Protein AF-A0A0R2H6Y2-F1 (afdb_monomer)

pLDDT: mean 81.57, std 22.78, range [26.12, 98.69]

Organism: NCBI:txid1410657

Nearest PDB structures (foldseek):
  4qsg-assembly1_A  TM=1.973E-01  e=4.176E+00  Microcystis aeruginosa PCC 7806

Mean predicted aligned error: 11.6 Å

Radius of gyration: 29.26 Å; Cα contacts (8 Å, |Δi|>4): 353; chains: 1; bounding box: 73×47×92 Å

Foldseek 3Di:
DDDDDDDDDPVPDDPPPPPPPPPDPPDQDPVNVVVVLVVVCVLDDDDPFDDDDDDDLAWRGDDPPWDWPDDDPDTDIPRNVVSVVCVVCVLVVLLLVVVLVLLCVVQPCVVCVVQLVVQLVVVQVVQCVVQVGLQRSCVVVVHPGSVSCCVRPSSSVSSLLVLLLVCCVVCVVVCCVVWLKFWKKKWKFQDPVVLQVLQVQFADPVSNVVVCVPPVTVVRIDGLGIHTLLDDCVSPPPQRSVCSNVLLPDQAWTKDNDWGCSDNRIIMIMTIPPSVCVVCVVVCSVVSSPRPCSSVVSSLVSLVVVQPADPTPNSLVVNVVVPVSSHDD

Solvent-accessible surface area (backbone atoms only — not comparable to full-atom values): 19204 Å² total; per-residue (Å²): 141,76,88,82,80,85,77,84,86,60,91,86,70,76,87,76,78,83,76,80,76,77,79,71,78,84,76,75,49,78,69,54,52,52,58,55,57,54,64,51,56,74,58,66,79,83,87,85,76,79,90,57,87,67,91,61,101,54,74,43,75,77,60,83,86,62,44,77,77,41,82,68,102,57,76,38,34,49,44,58,52,50,52,50,50,38,76,75,44,35,34,62,50,53,52,50,52,53,51,50,55,49,40,54,67,78,46,46,58,95,82,37,42,72,60,32,53,50,39,34,50,53,52,44,53,51,36,21,74,75,50,76,29,51,55,54,43,27,46,76,70,62,39,92,44,54,65,59,37,36,67,57,45,43,48,54,50,18,42,53,53,50,51,41,51,51,43,46,66,75,41,36,71,61,47,46,67,74,32,34,49,34,33,37,34,38,41,50,36,58,42,64,71,56,34,56,50,48,54,72,58,26,79,39,69,70,44,40,54,49,50,40,65,33,86,91,32,34,93,43,33,47,76,63,46,77,43,38,75,78,56,52,58,90,79,44,49,62,67,60,55,72,43,31,64,59,58,40,65,36,75,61,63,38,47,51,94,62,74,41,73,71,52,90,63,30,20,33,35,42,37,35,40,79,39,49,53,76,86,40,38,68,62,51,44,59,59,50,69,69,40,90,60,47,65,61,50,42,51,34,52,50,36,57,76,69,63,49,78,68,85,43,66,49,50,42,53,50,36,38,71,77,39,59,72,57,51,78,132

Structure (mmCIF, N/CA/C/O backbone):
data_AF-A0A0R2H6Y2-F1
#
_entry.id   AF-A0A0R2H6Y2-F1
#
loop_
_atom_site.group_PDB
_atom_site.id
_atom_site.type_symbol
_atom_site.label_atom_id
_atom_site.label_alt_id
_atom_site.label_comp_id
_atom_site.label_asym_id
_atom_site.label_entity_id
_atom_site.label_seq_id
_atom_site.pdbx_PDB_ins_code
_atom_site.Cartn_x
_atom_site.Cartn_y
_atom_site.Cartn_z
_atom_site.occupancy
_atom_site.B_iso_or_equiv
_atom_site.auth_seq_id
_atom_site.auth_comp_id
_atom_site.auth_asym_id
_atom_site.auth_atom_id
_atom_site.pdbx_PDB_model_num
ATOM 1 N N . MET A 1 1 ? 51.822 -23.067 53.768 1.00 39.53 1 MET A N 1
ATOM 2 C CA . MET A 1 1 ? 50.882 -24.119 53.325 1.00 39.53 1 MET A CA 1
ATOM 3 C C . MET A 1 1 ? 49.645 -23.424 52.796 1.00 39.53 1 MET A C 1
ATOM 5 O O . MET A 1 1 ? 48.915 -22.853 53.589 1.00 39.53 1 MET A O 1
ATOM 9 N N . ALA A 1 2 ? 49.491 -23.360 51.476 1.00 34.16 2 ALA A N 1
ATOM 10 C CA . ALA A 1 2 ? 48.363 -22.708 50.817 1.00 34.16 2 ALA A CA 1
ATOM 11 C C . ALA A 1 2 ? 47.617 -23.751 49.975 1.00 34.16 2 ALA A C 1
ATOM 13 O O . ALA A 1 2 ? 48.250 -24.517 49.246 1.00 34.16 2 ALA A O 1
ATOM 14 N N . GLU A 1 3 ? 46.295 -23.796 50.139 1.00 34.62 3 GLU A N 1
ATOM 15 C CA . GLU A 1 3 ? 45.368 -24.684 49.438 1.00 34.62 3 GLU A CA 1
ATOM 16 C C . GLU A 1 3 ? 45.467 -24.538 47.917 1.00 34.62 3 GLU A C 1
ATOM 18 O O . GLU A 1 3 ? 45.430 -23.442 47.352 1.00 34.62 3 GLU A O 1
ATOM 23 N N . LYS A 1 4 ? 45.570 -25.685 47.248 1.00 33.50 4 LYS A N 1
ATOM 24 C CA . LYS A 1 4 ? 45.627 -25.819 45.797 1.00 33.50 4 LYS A CA 1
ATOM 25 C C . LYS A 1 4 ? 44.191 -25.820 45.257 1.00 33.50 4 LYS A C 1
ATOM 27 O O . LYS A 1 4 ? 43.475 -26.799 45.426 1.00 33.50 4 LYS A O 1
ATOM 32 N N . LYS A 1 5 ? 43.767 -24.728 44.612 1.00 34.94 5 LYS A N 1
ATOM 33 C CA . LYS A 1 5 ? 42.539 -24.699 43.797 1.00 34.94 5 LYS A CA 1
ATOM 34 C C . LYS A 1 5 ? 42.737 -25.554 42.543 1.00 34.94 5 LYS A C 1
ATOM 36 O O . LYS A 1 5 ? 43.645 -25.289 41.758 1.00 34.94 5 LYS A O 1
ATOM 41 N N . GLU A 1 6 ? 41.876 -26.546 42.352 1.00 39.09 6 GLU A N 1
ATOM 42 C CA . GLU A 1 6 ? 41.705 -27.257 41.083 1.00 39.09 6 GLU A CA 1
ATOM 43 C C . GLU A 1 6 ? 41.223 -26.287 39.993 1.00 39.09 6 GLU A C 1
ATOM 45 O O . GLU A 1 6 ? 40.192 -25.627 40.134 1.00 39.09 6 GLU A O 1
ATOM 50 N N . SER A 1 7 ? 41.987 -26.179 38.904 1.00 37.75 7 SER A N 1
ATOM 51 C CA . SER A 1 7 ? 41.606 -25.432 37.705 1.00 37.75 7 SER A CA 1
ATOM 52 C C . SER A 1 7 ? 41.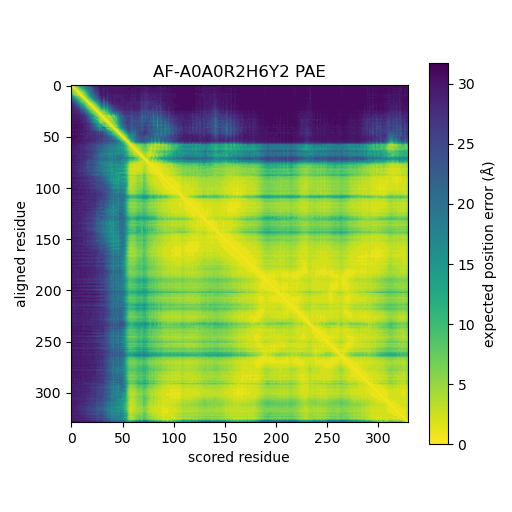038 -26.393 36.663 1.00 37.75 7 SER A C 1
ATOM 54 O O . SER A 1 7 ? 41.719 -27.332 36.255 1.00 37.75 7 SER A O 1
ATOM 56 N N . VAL A 1 8 ? 39.810 -26.129 36.221 1.00 44.28 8 VAL A N 1
ATOM 57 C CA . VAL A 1 8 ? 39.117 -26.850 35.144 1.00 44.28 8 VAL A CA 1
ATOM 58 C C . VAL A 1 8 ? 39.919 -26.766 33.840 1.00 44.28 8 VAL A C 1
ATOM 60 O O . VAL A 1 8 ? 40.280 -25.674 33.395 1.00 44.28 8 VAL A O 1
ATOM 63 N N . ASP A 1 9 ? 40.171 -27.918 33.218 1.00 44.41 9 ASP A N 1
ATOM 64 C CA . ASP A 1 9 ? 40.788 -28.022 31.895 1.00 44.41 9 ASP A CA 1
ATOM 65 C C . ASP A 1 9 ? 39.832 -27.475 30.821 1.00 44.41 9 ASP A C 1
ATOM 67 O O . ASP A 1 9 ? 38.742 -27.996 30.585 1.00 44.41 9 ASP A O 1
ATOM 71 N N . THR A 1 10 ? 40.240 -26.380 30.182 1.00 44.75 10 THR A N 1
ATOM 72 C CA . THR A 1 10 ? 39.474 -25.666 29.149 1.00 44.75 10 THR A CA 1
ATOM 73 C C . THR A 1 10 ? 39.982 -25.950 27.734 1.00 44.75 10 THR A C 1
ATOM 75 O O . THR A 1 10 ? 39.615 -25.241 26.793 1.00 44.75 10 THR A O 1
ATOM 78 N N . THR A 1 11 ? 40.777 -27.006 27.532 1.00 40.94 11 THR A N 1
ATOM 79 C CA . THR A 1 11 ? 41.413 -27.323 26.238 1.00 40.94 11 THR A CA 1
ATOM 80 C C . THR A 1 11 ? 40.456 -27.618 25.075 1.00 40.94 11 THR A C 1
ATOM 82 O O . THR A 1 11 ? 40.918 -27.737 23.940 1.00 40.94 11 THR A O 1
ATOM 85 N N . GLN A 1 12 ? 39.133 -27.633 25.281 1.00 41.75 12 GLN A N 1
ATOM 86 C CA . GLN A 1 12 ? 38.151 -27.760 24.194 1.00 41.75 12 GLN A CA 1
ATOM 87 C C . GLN A 1 12 ? 37.410 -26.474 23.789 1.00 41.75 12 GLN A C 1
ATOM 89 O O . GLN A 1 12 ? 36.622 -26.514 22.844 1.00 41.75 12 GLN A O 1
ATOM 94 N N . PHE A 1 13 ? 37.685 -25.305 24.382 1.00 33.97 13 PHE A N 1
ATOM 95 C CA . PHE A 1 13 ? 36.999 -24.067 23.980 1.00 33.97 13 PHE A CA 1
ATOM 96 C C . PHE A 1 13 ? 37.923 -23.035 23.313 1.00 33.97 13 PHE A C 1
ATOM 98 O O . PHE A 1 13 ? 38.638 -22.275 23.952 1.00 33.97 13 PHE A O 1
ATOM 105 N N . ARG A 1 14 ? 37.779 -22.968 21.978 1.00 37.22 14 ARG A N 1
ATOM 106 C CA . ARG A 1 14 ? 38.123 -21.866 21.054 1.00 37.22 14 ARG A CA 1
ATOM 107 C C . ARG A 1 14 ? 39.613 -21.559 20.842 1.00 37.22 14 ARG A C 1
ATOM 109 O O . ARG A 1 14 ? 40.135 -20.545 21.297 1.00 37.22 14 ARG A O 1
ATOM 116 N N . ARG A 1 15 ? 40.233 -22.290 19.909 1.00 33.66 15 ARG A N 1
ATOM 117 C CA . ARG A 1 15 ? 41.229 -21.672 19.016 1.00 33.66 15 ARG A CA 1
ATOM 118 C C . ARG A 1 15 ? 40.493 -20.762 18.030 1.00 33.66 15 ARG A C 1
ATOM 120 O O . ARG A 1 15 ? 39.946 -21.229 17.037 1.00 33.66 15 ARG A O 1
ATOM 127 N N . ILE A 1 16 ? 40.461 -19.460 18.306 1.00 36.16 16 ILE A N 1
ATOM 128 C CA . ILE A 1 16 ? 40.128 -18.462 17.286 1.00 36.16 16 ILE A CA 1
ATOM 129 C C . ILE A 1 16 ? 41.311 -18.436 16.317 1.00 36.16 16 ILE A C 1
ATOM 131 O O . ILE A 1 16 ? 42.369 -17.890 16.626 1.00 36.16 16 ILE A O 1
ATOM 135 N N . HIS A 1 17 ? 41.158 -19.045 15.145 1.00 34.00 17 HIS A N 1
ATOM 136 C CA . HIS A 1 17 ? 42.053 -18.750 14.037 1.00 34.00 17 HIS A CA 1
ATOM 137 C C . HIS A 1 17 ? 41.819 -17.294 13.623 1.00 34.00 17 HIS A C 1
ATOM 139 O O . HIS A 1 17 ? 40.781 -16.953 13.058 1.00 34.00 17 HIS A O 1
ATOM 145 N N . LYS A 1 18 ? 42.784 -16.420 13.931 1.00 32.03 18 LYS A N 1
ATOM 146 C CA . LYS A 1 18 ? 42.915 -15.118 13.273 1.00 32.03 18 LYS A CA 1
ATOM 147 C C . LYS A 1 18 ? 43.146 -15.390 11.787 1.00 32.03 18 LYS A C 1
ATOM 149 O O . LYS A 1 18 ? 44.262 -15.685 11.373 1.00 32.03 18 LYS A O 1
ATOM 154 N N . VAL A 1 19 ? 42.087 -15.310 10.989 1.00 32.72 19 VAL A N 1
ATOM 155 C CA . VAL A 1 19 ? 42.222 -15.186 9.540 1.00 32.72 19 VAL A CA 1
ATOM 156 C C . VAL A 1 19 ? 42.591 -13.731 9.276 1.00 32.72 19 VAL A C 1
ATOM 158 O O . VAL A 1 19 ? 41.738 -12.845 9.321 1.00 32.72 19 VAL A O 1
ATOM 161 N N . GLU A 1 20 ? 43.875 -13.459 9.046 1.00 31.22 20 GLU A N 1
ATOM 162 C CA . GLU A 1 20 ? 44.281 -12.194 8.440 1.00 31.22 20 GLU A CA 1
ATOM 163 C C . GLU A 1 20 ? 43.712 -12.134 7.021 1.00 31.22 20 GLU A C 1
ATOM 165 O O . GLU A 1 20 ? 44.239 -12.719 6.073 1.00 31.22 20 GLU A O 1
ATOM 170 N N . VAL A 1 21 ? 42.602 -11.416 6.864 1.00 34.31 21 VAL A N 1
ATOM 171 C CA . VAL A 1 21 ? 42.088 -11.065 5.545 1.00 34.31 21 VAL A CA 1
ATOM 172 C C . VAL A 1 21 ? 43.051 -10.043 4.946 1.00 34.31 21 VAL A C 1
ATOM 174 O O . VAL A 1 21 ? 42.974 -8.850 5.246 1.00 34.31 21 VAL A O 1
ATOM 177 N N . LYS A 1 22 ? 43.961 -10.491 4.072 1.00 33.34 22 LYS A N 1
ATOM 178 C CA . LYS A 1 22 ? 44.674 -9.583 3.165 1.00 33.34 22 LYS A CA 1
ATOM 179 C C . LYS A 1 22 ? 43.626 -8.824 2.351 1.00 33.34 22 LYS A C 1
ATOM 181 O O . LYS A 1 22 ? 43.046 -9.370 1.413 1.00 33.34 22 LYS A O 1
ATOM 186 N N . LYS A 1 23 ? 43.385 -7.553 2.688 1.00 36.16 23 LYS A N 1
ATOM 187 C CA . LYS A 1 23 ? 42.590 -6.636 1.864 1.00 36.16 23 LYS A CA 1
ATOM 188 C C . LYS A 1 23 ? 43.330 -6.405 0.545 1.00 36.16 23 LYS A C 1
ATOM 190 O O . LYS A 1 23 ? 44.120 -5.472 0.422 1.00 36.16 23 LYS A O 1
ATOM 195 N N . LYS A 1 24 ? 43.081 -7.243 -0.464 1.00 32.03 24 LYS A N 1
ATOM 196 C CA . LYS A 1 24 ? 43.370 -6.869 -1.850 1.00 32.03 24 LYS A CA 1
ATOM 197 C C . LYS A 1 24 ? 42.441 -5.706 -2.189 1.00 32.03 24 LYS A C 1
ATOM 199 O O . LYS A 1 24 ? 41.224 -5.876 -2.199 1.00 32.03 24 LYS A O 1
ATOM 204 N N . ARG A 1 25 ? 43.008 -4.519 -2.438 1.00 32.56 25 ARG A N 1
ATOM 205 C CA . ARG A 1 25 ? 42.280 -3.432 -3.105 1.00 32.56 25 ARG A CA 1
ATOM 206 C C . ARG A 1 25 ? 41.699 -4.015 -4.388 1.00 32.56 25 ARG A C 1
ATOM 208 O O . ARG A 1 25 ? 42.441 -4.536 -5.216 1.00 32.56 25 ARG A O 1
ATOM 215 N N . PHE A 1 26 ? 40.379 -3.977 -4.503 1.00 35.56 26 PHE A N 1
ATOM 216 C CA . PHE A 1 26 ? 39.663 -4.450 -5.675 1.00 35.56 26 PHE A CA 1
ATOM 217 C C . PHE A 1 26 ? 39.977 -3.485 -6.825 1.00 35.56 26 PHE A C 1
ATOM 219 O O . PHE A 1 26 ? 39.390 -2.411 -6.927 1.00 35.56 26 PHE A O 1
ATOM 226 N N . THR A 1 27 ? 40.980 -3.801 -7.640 1.00 33.72 27 THR A N 1
ATOM 227 C CA . THR A 1 27 ? 41.292 -3.027 -8.841 1.00 33.72 27 THR A CA 1
ATOM 228 C C . THR A 1 27 ? 40.409 -3.543 -9.969 1.00 33.72 27 THR A C 1
ATOM 230 O O . THR A 1 27 ? 40.646 -4.603 -10.546 1.00 33.72 27 THR A O 1
ATOM 233 N N . LEU A 1 28 ? 39.334 -2.807 -10.256 1.00 39.00 28 LEU A N 1
ATOM 234 C CA . LEU A 1 28 ? 38.453 -3.102 -11.382 1.00 39.00 28 LEU A CA 1
ATOM 235 C C . LEU A 1 28 ? 39.245 -2.964 -12.687 1.00 39.00 28 LEU A C 1
ATOM 237 O O . LEU A 1 28 ? 39.825 -1.916 -12.973 1.00 39.00 28 LEU A O 1
ATOM 241 N N . SER A 1 29 ? 39.276 -4.030 -13.486 1.00 42.69 29 SER A N 1
ATOM 242 C CA . SER A 1 29 ? 39.874 -3.975 -14.820 1.00 42.69 29 SER A CA 1
ATOM 243 C C . SER A 1 29 ? 39.044 -3.055 -15.727 1.00 42.69 29 SER A C 1
ATOM 245 O O . SER A 1 29 ? 37.830 -2.936 -15.546 1.00 42.69 29 SER A O 1
ATOM 247 N N . LYS A 1 30 ? 39.651 -2.453 -16.762 1.00 35.97 30 LYS A N 1
ATOM 248 C CA . LYS A 1 30 ? 38.913 -1.658 -17.772 1.00 35.97 30 LYS A CA 1
ATOM 249 C C . LYS A 1 30 ? 37.714 -2.424 -18.371 1.00 35.97 30 LYS A C 1
ATOM 251 O O . LYS A 1 30 ? 36.709 -1.812 -18.715 1.00 35.97 30 LYS A O 1
ATOM 256 N N . LYS A 1 31 ? 37.782 -3.763 -18.422 1.00 34.47 31 LYS A N 1
ATOM 257 C CA . LYS A 1 31 ? 36.696 -4.655 -18.873 1.00 34.47 31 LYS A CA 1
ATOM 258 C C . LYS A 1 31 ? 35.547 -4.770 -17.855 1.00 34.47 31 LYS A C 1
ATOM 260 O O . LYS A 1 31 ? 34.392 -4.869 -18.249 1.00 34.47 31 LYS A O 1
ATOM 265 N N . SER A 1 32 ? 35.843 -4.693 -16.557 1.00 30.81 32 SER A N 1
ATOM 266 C CA . SER A 1 32 ? 34.847 -4.678 -15.473 1.00 30.81 32 SER A CA 1
ATOM 267 C C . SER A 1 32 ? 34.110 -3.335 -15.394 1.00 30.81 32 SER A C 1
ATOM 269 O O . SER A 1 32 ? 32.917 -3.306 -15.116 1.00 30.81 32 SER A O 1
ATOM 271 N N . ILE A 1 33 ? 34.794 -2.232 -15.716 1.00 30.48 33 ILE A N 1
ATOM 272 C CA . ILE A 1 33 ? 34.182 -0.899 -15.847 1.00 30.48 33 ILE A CA 1
ATOM 273 C C . ILE A 1 33 ? 33.253 -0.854 -17.071 1.00 30.48 33 ILE A C 1
ATOM 275 O O . ILE A 1 33 ? 32.136 -0.366 -16.960 1.00 30.48 33 ILE A O 1
ATOM 279 N N . ALA A 1 34 ? 33.648 -1.442 -18.207 1.00 30.70 34 ALA A N 1
ATOM 280 C CA . ALA A 1 34 ? 32.783 -1.540 -19.387 1.00 30.70 34 ALA A CA 1
ATOM 281 C C . ALA A 1 34 ? 31.499 -2.356 -19.126 1.00 30.70 34 ALA A C 1
ATOM 283 O O . ALA A 1 34 ? 30.434 -1.992 -19.612 1.00 30.70 34 ALA A O 1
ATOM 284 N N . MET A 1 35 ? 31.571 -3.415 -18.311 1.00 29.11 35 MET A N 1
ATOM 285 C CA . MET A 1 35 ? 30.399 -4.222 -17.945 1.00 29.11 35 MET A CA 1
ATOM 286 C C . MET A 1 35 ? 29.427 -3.467 -17.014 1.00 29.11 35 MET A C 1
ATOM 288 O O . MET A 1 35 ? 28.217 -3.608 -17.153 1.00 29.11 35 MET A O 1
ATOM 292 N N . ILE A 1 36 ? 29.942 -2.619 -16.114 1.00 30.61 36 ILE A N 1
ATOM 293 C CA . ILE A 1 36 ? 29.133 -1.767 -15.223 1.00 30.61 36 ILE A CA 1
ATOM 294 C C . ILE A 1 36 ? 28.514 -0.582 -15.989 1.00 30.61 36 ILE A C 1
ATOM 296 O O . ILE A 1 36 ? 27.351 -0.258 -15.774 1.00 30.61 36 ILE A O 1
ATOM 300 N N . VAL A 1 37 ? 29.239 0.018 -16.940 1.00 29.84 37 VAL A N 1
ATOM 301 C CA . VAL A 1 37 ? 28.738 1.133 -17.773 1.00 29.84 37 VAL A CA 1
ATOM 302 C C . VAL A 1 37 ? 27.607 0.693 -18.717 1.00 29.84 37 VAL A C 1
ATOM 304 O O . VAL A 1 37 ? 26.718 1.483 -19.019 1.00 29.84 37 VAL A O 1
ATOM 307 N N . VAL A 1 38 ? 27.569 -0.573 -19.144 1.00 29.56 38 VAL A N 1
ATOM 308 C CA . VAL A 1 38 ? 26.498 -1.081 -20.025 1.00 29.56 38 VAL A CA 1
ATOM 309 C C . VAL A 1 38 ? 25.211 -1.428 -19.259 1.00 29.56 38 VAL A C 1
ATOM 311 O O . VAL A 1 38 ? 24.129 -1.314 -19.827 1.00 29.56 38 VAL A O 1
ATOM 314 N N . ILE A 1 39 ? 25.286 -1.734 -17.957 1.00 32.12 39 ILE A N 1
ATOM 315 C CA . ILE A 1 39 ? 24.093 -1.873 -17.095 1.00 32.12 39 ILE A CA 1
ATOM 316 C C . ILE A 1 39 ? 23.344 -0.529 -16.963 1.00 32.12 39 ILE A C 1
ATOM 318 O O . ILE A 1 39 ? 22.124 -0.521 -16.823 1.00 32.12 39 ILE A O 1
ATOM 322 N N . VAL A 1 40 ? 24.048 0.602 -17.094 1.00 32.00 40 VAL A N 1
ATOM 323 C CA . VAL A 1 40 ? 23.475 1.962 -17.042 1.00 32.00 40 VAL A CA 1
ATOM 324 C C . VAL A 1 40 ? 22.785 2.369 -18.357 1.00 32.00 40 VAL A C 1
ATOM 326 O O . VAL A 1 40 ? 21.816 3.118 -18.327 1.00 32.00 40 VAL A O 1
ATOM 329 N N . LEU A 1 41 ? 23.181 1.825 -19.515 1.00 28.20 41 LEU A N 1
ATOM 330 C CA . LEU A 1 41 ? 22.513 2.119 -20.800 1.00 28.20 41 LEU A CA 1
ATOM 331 C C . LEU A 1 41 ? 21.105 1.500 -20.921 1.00 28.20 41 LEU A C 1
ATOM 333 O O . LEU A 1 41 ? 20.372 1.814 -21.852 1.00 28.20 41 LEU A O 1
ATOM 337 N N . ILE A 1 42 ? 20.703 0.653 -19.967 1.00 39.84 42 ILE A N 1
ATOM 338 C CA . ILE A 1 42 ? 19.383 -0.002 -19.912 1.00 39.84 42 ILE A CA 1
ATOM 339 C C . ILE A 1 42 ? 18.260 0.982 -19.533 1.00 39.84 42 ILE A C 1
ATOM 341 O O . ILE A 1 42 ? 17.080 0.642 -19.614 1.00 39.84 42 ILE A O 1
ATOM 345 N N . ILE A 1 43 ? 18.604 2.210 -19.153 1.00 35.97 43 ILE A N 1
ATOM 346 C CA . ILE A 1 43 ? 17.633 3.212 -18.715 1.00 35.97 43 ILE A CA 1
ATOM 347 C C . ILE A 1 43 ? 17.180 4.108 -19.897 1.00 35.97 43 ILE A C 1
ATOM 349 O O . ILE A 1 43 ? 16.054 4.608 -19.906 1.00 35.97 43 ILE A O 1
ATOM 353 N N . ALA A 1 44 ? 17.946 4.123 -20.997 1.00 28.38 44 ALA A N 1
ATOM 354 C CA . ALA A 1 44 ? 17.711 4.948 -22.180 1.00 28.38 44 ALA A CA 1
ATOM 355 C C . ALA A 1 44 ? 17.147 4.163 -23.383 1.00 28.38 44 ALA A C 1
ATOM 357 O O . ALA A 1 44 ? 17.856 3.871 -24.339 1.00 28.38 44 ALA A O 1
ATOM 358 N N . GLY A 1 45 ? 15.845 3.870 -23.367 1.00 29.83 45 GLY A N 1
ATOM 359 C CA . GLY A 1 45 ? 15.017 3.886 -24.583 1.00 29.83 45 GLY A CA 1
ATOM 360 C C . GLY A 1 45 ? 15.149 2.779 -25.655 1.00 29.83 45 GLY A C 1
ATOM 361 O O . GLY A 1 45 ? 16.207 2.438 -26.166 1.00 29.83 45 GLY A O 1
ATOM 362 N N . CYS A 1 46 ? 13.965 2.379 -26.131 1.00 28.22 46 CYS A N 1
ATOM 363 C CA . CYS A 1 46 ? 13.663 1.791 -27.444 1.00 28.22 46 CYS A CA 1
ATOM 364 C C . CYS A 1 46 ? 13.947 0.292 -27.656 1.00 28.22 46 CYS A C 1
ATOM 366 O O . CYS A 1 46 ? 14.924 -0.102 -28.283 1.00 28.22 46 CYS A O 1
ATOM 368 N N . LEU A 1 47 ? 12.967 -0.548 -27.303 1.00 29.53 47 LEU A N 1
ATOM 369 C CA . LEU A 1 47 ? 12.726 -1.805 -28.021 1.00 29.53 47 LEU A CA 1
ATOM 370 C C . LEU A 1 47 ? 11.566 -1.611 -29.006 1.00 29.53 47 LEU A C 1
ATOM 372 O O . LEU A 1 47 ? 10.407 -1.867 -28.684 1.00 29.53 47 LEU A O 1
ATOM 376 N N . THR A 1 48 ? 11.873 -1.167 -30.224 1.00 27.94 48 THR A N 1
ATOM 377 C CA . THR A 1 48 ? 11.000 -1.363 -31.389 1.00 27.94 48 THR A CA 1
ATOM 378 C C . THR A 1 48 ? 11.265 -2.759 -31.959 1.00 27.94 48 THR A C 1
ATOM 380 O O . THR A 1 48 ? 12.074 -2.953 -32.861 1.00 27.94 48 THR A O 1
ATOM 383 N N . GLY A 1 49 ? 10.615 -3.773 -31.384 1.00 27.11 49 GLY A N 1
ATOM 384 C CA . GLY A 1 49 ? 10.679 -5.146 -31.885 1.00 27.11 49 GLY A CA 1
ATOM 385 C C . GLY A 1 49 ? 9.678 -5.376 -33.017 1.00 27.11 49 GLY A C 1
ATOM 386 O O . GLY A 1 49 ? 8.477 -5.453 -32.765 1.00 27.11 49 GLY A O 1
ATOM 387 N N . TYR A 1 50 ? 10.168 -5.521 -34.250 1.00 26.12 50 TYR A N 1
ATOM 388 C CA . TYR A 1 50 ? 9.406 -6.132 -35.340 1.00 26.12 50 TYR A CA 1
ATOM 389 C C . TYR A 1 50 ? 9.262 -7.640 -35.085 1.00 26.12 50 TYR A C 1
ATOM 391 O O . TYR A 1 50 ? 10.227 -8.328 -34.753 1.00 26.12 50 TYR A O 1
ATOM 399 N N . ILE A 1 51 ? 8.034 -8.142 -35.227 1.00 30.69 51 ILE A N 1
ATOM 400 C CA . ILE A 1 51 ? 7.676 -9.555 -35.071 1.00 30.69 51 ILE A CA 1
ATOM 401 C C . ILE A 1 51 ? 8.204 -10.341 -36.273 1.00 30.69 51 ILE A C 1
ATOM 403 O O . ILE A 1 51 ? 7.813 -10.044 -37.397 1.00 30.69 51 ILE A O 1
ATOM 407 N N . ILE A 1 52 ? 8.983 -11.402 -36.037 1.00 27.06 52 ILE A N 1
ATOM 408 C CA . ILE A 1 52 ? 9.073 -12.550 -36.952 1.00 27.06 52 ILE A CA 1
ATOM 409 C C . ILE A 1 52 ? 9.093 -13.827 -36.107 1.00 27.06 52 ILE A C 1
ATOM 411 O O . ILE A 1 52 ? 9.906 -13.985 -35.204 1.00 27.06 52 ILE A O 1
ATOM 415 N N . THR A 1 53 ? 8.156 -14.732 -36.376 1.00 35.38 53 THR A N 1
ATOM 416 C CA . THR A 1 53 ? 7.985 -16.005 -35.668 1.00 35.38 53 THR A CA 1
ATOM 417 C C . THR A 1 53 ? 8.805 -17.130 -36.304 1.00 35.38 53 THR A C 1
ATOM 419 O O . THR A 1 53 ? 8.654 -17.368 -37.501 1.00 35.38 53 THR A O 1
ATOM 422 N N . LYS A 1 54 ? 9.499 -17.946 -35.495 1.00 30.55 54 LYS A N 1
ATOM 423 C CA . LYS A 1 54 ? 9.269 -19.408 -35.456 1.00 30.55 54 LYS A CA 1
ATOM 424 C C . LYS A 1 54 ? 9.836 -20.049 -34.181 1.00 30.55 54 LYS A C 1
ATOM 426 O O . LYS A 1 54 ? 10.902 -19.680 -33.710 1.00 30.55 54 LYS A O 1
ATOM 431 N N . ASN A 1 55 ? 9.066 -21.002 -33.654 1.00 46.62 55 ASN A N 1
ATOM 432 C CA . ASN A 1 55 ? 9.278 -21.742 -32.407 1.00 46.62 55 ASN A CA 1
ATOM 433 C C . ASN A 1 55 ? 10.560 -22.598 -32.390 1.00 46.62 55 ASN A C 1
ATOM 435 O O . ASN A 1 55 ? 10.712 -23.493 -33.218 1.00 46.62 55 ASN A O 1
ATOM 439 N N . SER A 1 56 ? 11.344 -22.415 -31.332 1.00 43.56 56 SER A N 1
ATOM 440 C CA . SER A 1 56 ? 12.026 -23.434 -30.517 1.00 43.56 56 SER A CA 1
ATOM 441 C C . SER A 1 56 ? 11.970 -22.924 -29.060 1.00 43.56 56 SER A C 1
ATOM 443 O O . SER A 1 56 ? 11.452 -21.828 -28.850 1.00 43.56 56 SER A O 1
ATOM 445 N N . ASP A 1 57 ? 12.445 -23.647 -28.041 1.00 57.72 57 ASP A N 1
ATOM 446 C CA . ASP A 1 57 ? 12.381 -23.226 -26.616 1.00 57.72 57 ASP A CA 1
ATOM 447 C C . ASP A 1 57 ? 13.127 -21.904 -26.264 1.00 57.72 57 ASP A C 1
ATOM 449 O O . ASP A 1 57 ? 13.286 -21.562 -25.091 1.00 57.72 57 ASP A O 1
ATOM 453 N N . GLY A 1 58 ? 13.588 -21.145 -27.266 1.00 66.56 58 GLY A N 1
ATOM 454 C CA . GLY A 1 58 ? 14.240 -19.841 -27.142 1.00 66.56 58 GLY A CA 1
ATOM 455 C C . GLY A 1 58 ? 13.348 -18.652 -27.523 1.00 66.56 58 GLY A C 1
ATOM 456 O O . GLY A 1 58 ? 12.166 -18.796 -27.836 1.00 66.56 58 GLY A O 1
ATOM 457 N N . TYR A 1 59 ? 13.933 -17.453 -27.492 1.00 72.00 59 TYR A N 1
ATOM 458 C CA . TYR A 1 59 ? 13.246 -16.218 -27.871 1.00 72.00 59 TYR A CA 1
ATOM 459 C C . TYR A 1 59 ? 12.958 -16.175 -29.381 1.00 72.00 59 TYR A C 1
ATOM 461 O O . TYR A 1 59 ? 13.808 -16.518 -30.206 1.00 72.00 59 TYR A O 1
ATOM 469 N N . ALA A 1 60 ? 11.761 -15.718 -29.755 1.00 71.12 60 ALA A N 1
ATOM 470 C CA . ALA A 1 60 ? 11.331 -15.581 -31.148 1.00 71.12 60 ALA A CA 1
ATOM 471 C C . ALA A 1 60 ? 12.051 -14.430 -31.874 1.00 71.12 60 ALA A C 1
ATOM 473 O O . ALA A 1 60 ? 12.160 -14.430 -33.098 1.00 71.12 60 ALA A O 1
ATOM 474 N N . THR A 1 61 ? 12.555 -13.447 -31.128 1.00 69.19 61 THR A N 1
ATOM 475 C CA . THR A 1 61 ? 13.217 -12.250 -31.659 1.00 69.19 61 THR A CA 1
ATOM 476 C C . THR A 1 61 ? 14.661 -12.513 -32.091 1.00 69.19 61 THR A C 1
ATOM 478 O O . THR A 1 61 ? 15.454 -13.077 -31.332 1.00 69.19 61 THR A O 1
ATOM 481 N N . LYS A 1 62 ? 15.032 -12.020 -33.279 1.00 75.00 62 LYS A N 1
ATOM 482 C CA . LYS A 1 62 ? 16.404 -12.055 -33.806 1.00 75.00 62 LYS A CA 1
ATOM 483 C C . LYS A 1 62 ? 16.971 -10.647 -33.983 1.00 75.00 62 LYS A C 1
ATOM 485 O O . LYS A 1 62 ? 16.305 -9.766 -34.517 1.00 75.00 62 LYS A O 1
ATOM 490 N N . VAL A 1 63 ? 18.215 -10.455 -33.557 1.00 74.19 63 VAL A N 1
ATOM 491 C CA . VAL A 1 63 ? 18.980 -9.218 -33.718 1.00 74.19 63 VAL A CA 1
ATOM 492 C C . VAL A 1 63 ? 19.498 -9.133 -35.153 1.00 74.19 63 VAL A C 1
ATOM 494 O O . VAL A 1 63 ? 20.247 -9.998 -35.613 1.00 74.19 63 VAL A O 1
ATOM 497 N N . SER A 1 64 ? 19.127 -8.068 -35.865 1.00 75.31 64 SER A N 1
ATOM 498 C CA . SER A 1 64 ? 19.635 -7.784 -37.211 1.00 75.31 64 SER A CA 1
ATOM 499 C C . SER A 1 64 ? 21.147 -7.539 -37.196 1.00 75.31 64 SER A C 1
ATOM 501 O O . SER A 1 64 ? 21.655 -6.813 -36.338 1.00 75.31 64 SER A O 1
ATOM 503 N N . GLY A 1 65 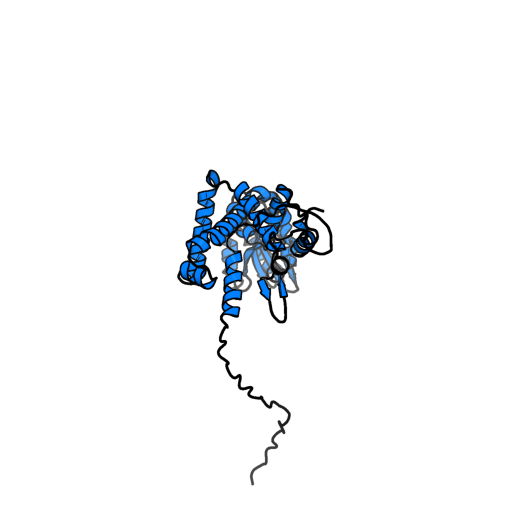? 21.873 -8.099 -38.168 1.00 73.81 65 GLY A N 1
ATOM 504 C CA . GLY A 1 65 ? 23.330 -7.948 -38.245 1.00 73.81 65 GLY A CA 1
ATOM 505 C C . GLY A 1 65 ? 24.060 -8.626 -37.079 1.00 73.81 65 GLY A C 1
ATOM 506 O O . GLY A 1 65 ? 25.008 -8.054 -36.524 1.00 73.81 65 GLY A O 1
ATOM 507 N N . ASN A 1 66 ? 23.576 -9.806 -36.670 1.00 80.44 66 ASN A N 1
ATOM 508 C CA . ASN A 1 66 ? 24.216 -10.635 -35.656 1.00 80.44 66 ASN A CA 1
ATOM 509 C C . ASN A 1 66 ? 25.672 -10.921 -36.046 1.00 80.44 66 ASN A C 1
ATOM 511 O O . ASN A 1 66 ? 25.948 -11.382 -37.150 1.00 80.44 66 ASN A O 1
ATOM 515 N N . LYS A 1 67 ? 26.589 -10.628 -35.129 1.00 81.25 67 LYS A N 1
ATOM 516 C CA . LYS A 1 67 ? 28.027 -10.841 -35.282 1.00 81.25 67 LYS A CA 1
ATOM 517 C C . LYS A 1 67 ? 28.640 -11.129 -33.926 1.00 81.25 67 LYS A C 1
ATOM 519 O O . LYS A 1 67 ? 28.047 -10.772 -32.903 1.00 81.25 67 LYS A O 1
ATOM 524 N N . ASP A 1 68 ? 29.835 -11.686 -33.928 1.00 80.88 68 ASP A N 1
ATOM 525 C CA . ASP A 1 68 ? 30.593 -11.874 -32.702 1.00 80.88 68 ASP A CA 1
ATOM 526 C C . ASP A 1 68 ? 31.036 -10.517 -32.148 1.00 80.88 68 ASP A C 1
ATOM 528 O O . ASP A 1 68 ? 31.476 -9.623 -32.878 1.00 80.88 68 ASP A O 1
ATOM 532 N N . VAL A 1 69 ? 30.820 -10.329 -30.849 1.00 75.25 69 VAL A N 1
ATOM 533 C CA . VAL A 1 69 ? 31.163 -9.104 -30.109 1.00 75.25 69 VAL A CA 1
ATOM 534 C C . VAL A 1 69 ? 32.256 -9.341 -29.080 1.00 75.25 69 VAL A C 1
ATOM 536 O O . VAL A 1 69 ? 32.934 -8.395 -28.688 1.00 75.25 69 VAL A O 1
ATOM 539 N N . ILE A 1 70 ? 32.450 -10.593 -28.667 1.00 70.25 70 ILE A N 1
ATOM 540 C CA . ILE A 1 70 ? 33.577 -11.038 -27.850 1.00 70.25 70 ILE A CA 1
ATOM 541 C C . ILE A 1 70 ? 34.122 -12.304 -28.504 1.00 70.25 70 ILE A C 1
ATOM 543 O O . ILE A 1 70 ? 33.365 -13.250 -28.715 1.00 70.25 70 ILE A O 1
ATOM 547 N N . THR A 1 71 ? 35.416 -12.311 -28.812 1.00 55.66 71 THR A N 1
ATOM 548 C CA . THR A 1 71 ? 36.124 -13.442 -29.426 1.00 55.66 71 THR A CA 1
ATOM 549 C C . THR A 1 71 ? 37.412 -13.725 -28.645 1.00 55.66 71 THR A C 1
ATOM 551 O O . THR A 1 71 ? 38.187 -12.805 -28.376 1.00 55.66 71 THR A O 1
ATOM 554 N N . GLY A 1 72 ? 37.619 -14.985 -28.264 1.00 63.47 72 GLY A N 1
ATOM 555 C CA . GLY A 1 72 ? 38.731 -15.518 -27.465 1.00 63.47 72 GLY A CA 1
ATOM 556 C C . GLY A 1 72 ? 38.487 -17.014 -27.229 1.00 63.47 72 GLY A C 1
ATOM 557 O O . GLY A 1 72 ? 37.899 -17.657 -28.093 1.00 63.47 72 GLY A O 1
ATOM 558 N N . ASP A 1 73 ? 38.810 -17.555 -26.051 1.00 70.44 73 ASP A N 1
ATOM 559 C CA . ASP A 1 73 ? 38.451 -18.949 -25.695 1.00 70.44 73 ASP A CA 1
ATOM 560 C C . ASP A 1 73 ? 36.926 -19.191 -25.657 1.00 70.44 73 ASP A C 1
ATOM 562 O O . ASP A 1 73 ? 36.455 -20.323 -25.728 1.00 70.44 73 ASP A O 1
ATOM 566 N N . VAL A 1 74 ? 36.138 -18.114 -25.561 1.00 55.69 74 VAL A N 1
ATOM 567 C CA . VAL A 1 74 ? 34.675 -18.113 -25.669 1.00 55.69 74 VAL A CA 1
ATOM 568 C C . VAL A 1 74 ? 34.261 -17.096 -26.728 1.00 55.69 74 VAL A C 1
ATOM 570 O O . VAL A 1 74 ? 34.811 -15.993 -26.792 1.00 55.69 74 VAL A O 1
ATOM 573 N N . THR A 1 75 ? 33.256 -17.453 -27.528 1.00 66.62 75 THR A N 1
ATOM 574 C CA . THR A 1 75 ? 32.642 -16.565 -28.523 1.00 66.62 75 THR A CA 1
ATOM 575 C C . THR A 1 75 ? 31.253 -16.139 -28.056 1.00 66.62 75 THR A C 1
ATOM 577 O O . THR A 1 75 ? 30.407 -16.983 -27.764 1.00 66.62 75 THR A O 1
ATOM 580 N N . VAL A 1 76 ? 31.010 -14.827 -27.984 1.00 73.94 76 VAL A N 1
ATOM 581 C CA . VAL A 1 76 ? 29.690 -14.253 -27.678 1.00 73.94 76 VAL A CA 1
ATOM 582 C C . VAL A 1 76 ? 29.212 -13.455 -28.880 1.00 73.94 76 VAL A C 1
ATOM 584 O O . VAL A 1 76 ? 29.851 -12.480 -29.278 1.00 73.94 76 VAL A O 1
ATOM 587 N N . SER A 1 77 ? 28.062 -13.842 -29.426 1.00 79.81 77 SER A N 1
ATOM 588 C CA . SER A 1 77 ? 27.391 -13.111 -30.500 1.00 79.81 77 SER A CA 1
ATOM 589 C C . SER A 1 77 ? 26.480 -12.011 -29.955 1.00 79.81 77 SER A C 1
ATOM 591 O O . SER A 1 77 ? 26.029 -12.069 -28.808 1.00 79.81 77 SER A O 1
ATOM 593 N N . LYS A 1 78 ? 26.160 -11.007 -30.782 1.00 77.62 78 LYS A N 1
ATOM 594 C CA . LYS A 1 78 ? 25.147 -9.989 -30.447 1.00 77.62 78 LYS A CA 1
ATOM 595 C C . LYS A 1 78 ? 23.821 -10.621 -30.036 1.00 77.62 78 LYS A C 1
ATOM 597 O O . LYS A 1 78 ? 23.201 -10.152 -29.088 1.00 77.62 78 LYS A O 1
ATOM 602 N N . GLN A 1 79 ? 23.403 -11.671 -30.741 1.00 79.62 79 GLN A N 1
ATOM 603 C CA . GLN A 1 79 ? 22.199 -12.424 -30.410 1.00 79.62 79 GLN A CA 1
ATOM 604 C C . GLN A 1 79 ? 22.318 -13.057 -29.022 1.00 79.62 79 GLN A C 1
ATOM 606 O O . GLN A 1 79 ? 21.438 -12.847 -28.200 1.00 79.62 79 GLN A O 1
ATOM 611 N N . GLY A 1 80 ? 23.409 -13.777 -28.740 1.00 75.31 80 GLY A N 1
ATOM 612 C CA . GLY A 1 80 ? 23.598 -14.433 -27.443 1.00 75.31 80 GLY A CA 1
ATOM 613 C C . GLY A 1 80 ? 23.650 -13.436 -26.284 1.00 75.31 80 GLY A C 1
ATOM 614 O O . GLY A 1 80 ? 23.072 -13.673 -25.228 1.00 75.31 80 GLY A O 1
ATOM 615 N N . TYR A 1 81 ? 24.269 -12.273 -26.500 1.00 73.94 81 TYR A N 1
ATOM 616 C CA . TYR A 1 81 ? 24.262 -11.198 -25.512 1.00 73.94 81 TYR A CA 1
ATOM 617 C C . TYR A 1 81 ? 22.858 -10.616 -25.286 1.00 73.94 81 TYR A C 1
ATOM 619 O O . TYR A 1 81 ? 22.459 -10.385 -24.149 1.00 73.94 81 TYR A O 1
ATOM 627 N N . PHE A 1 82 ? 22.082 -10.411 -26.352 1.00 77.81 82 PHE A N 1
ATOM 628 C CA . PHE A 1 82 ? 20.700 -9.946 -26.250 1.00 77.81 82 PHE A CA 1
ATOM 629 C C . PHE A 1 82 ? 19.797 -10.951 -25.520 1.00 77.81 82 PHE A C 1
ATOM 631 O O . PHE A 1 82 ? 19.041 -10.560 -24.634 1.00 77.81 82 PHE A O 1
ATOM 638 N N . GLU A 1 83 ? 19.906 -12.241 -25.839 1.00 80.81 83 GLU A N 1
ATOM 639 C CA . GLU A 1 83 ? 19.159 -13.304 -25.158 1.00 80.81 83 GLU A CA 1
ATOM 640 C C . GLU A 1 83 ? 19.528 -13.380 -23.672 1.00 80.81 83 GLU A C 1
ATOM 642 O O . GLU A 1 83 ? 18.634 -13.467 -22.836 1.00 80.81 83 GLU A O 1
ATOM 647 N N . TYR A 1 84 ? 20.811 -13.218 -23.326 1.00 77.75 84 TYR A N 1
ATOM 648 C CA . TYR A 1 84 ? 21.243 -13.098 -21.932 1.00 77.75 84 TYR A CA 1
ATOM 649 C C . TYR A 1 84 ? 20.568 -11.915 -21.217 1.00 77.75 84 TYR A C 1
ATOM 651 O O . TYR A 1 84 ? 20.100 -12.057 -20.090 1.00 77.75 84 TYR A O 1
ATOM 659 N N . LEU A 1 85 ? 20.464 -10.745 -21.857 1.00 77.88 85 LEU A N 1
ATOM 660 C CA . LEU A 1 85 ? 19.766 -9.595 -21.266 1.00 77.88 85 LEU A CA 1
ATOM 661 C C . LEU A 1 85 ? 18.266 -9.860 -21.065 1.00 77.88 85 LEU A C 1
ATOM 663 O O . LEU A 1 85 ? 17.697 -9.431 -20.052 1.00 77.88 85 LEU A O 1
ATOM 667 N N . LEU A 1 86 ? 17.634 -10.568 -22.006 1.00 81.38 86 LEU A N 1
ATOM 668 C CA . LEU A 1 86 ? 16.243 -10.990 -21.875 1.00 81.38 86 LEU A CA 1
ATOM 669 C C . LEU A 1 86 ? 16.063 -11.975 -20.713 1.00 81.38 86 LEU A C 1
ATOM 671 O O . LEU A 1 86 ? 15.154 -11.768 -19.911 1.00 81.38 86 LEU A O 1
ATOM 675 N N . ASP A 1 87 ? 16.968 -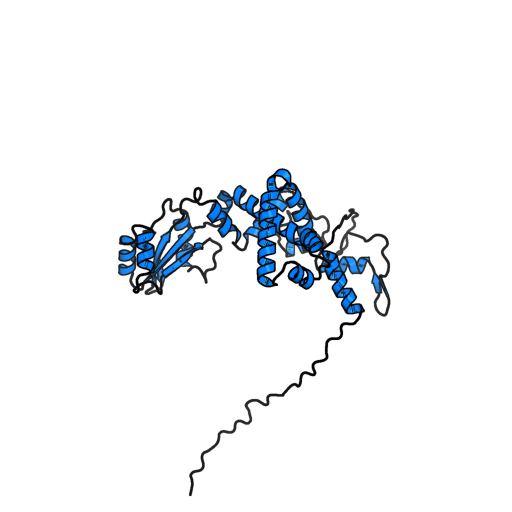12.940 -20.552 1.00 79.19 87 ASP A N 1
ATOM 676 C CA . ASP A 1 87 ? 16.932 -13.905 -19.444 1.00 79.19 87 ASP A CA 1
ATOM 677 C C . ASP A 1 87 ? 17.034 -13.211 -18.078 1.00 79.19 87 ASP A C 1
ATOM 679 O O . ASP A 1 87 ? 16.400 -13.623 -17.108 1.00 79.19 87 ASP A O 1
ATOM 683 N N . GLN A 1 88 ? 17.827 -12.138 -17.986 1.00 77.38 88 GLN A N 1
ATOM 684 C CA . GLN A 1 88 ? 18.023 -11.409 -16.730 1.00 77.38 88 GLN A CA 1
ATOM 685 C C . GLN A 1 88 ? 16.885 -10.433 -16.407 1.00 77.38 88 GLN A C 1
ATOM 687 O O . GLN A 1 88 ? 16.586 -10.196 -15.236 1.00 77.38 88 GLN A O 1
ATOM 692 N N . SER A 1 89 ? 16.289 -9.787 -17.416 1.00 78.88 89 SER A N 1
ATOM 693 C CA . SER A 1 89 ? 15.385 -8.650 -17.170 1.00 78.88 89 SER A CA 1
ATOM 694 C C . SER A 1 89 ? 14.285 -8.429 -18.209 1.00 78.88 89 SER A C 1
ATOM 696 O O . SER A 1 89 ? 13.454 -7.532 -18.034 1.00 78.88 89 SER A O 1
ATOM 698 N N . GLY A 1 90 ? 14.239 -9.238 -19.268 1.00 82.62 90 GLY A N 1
ATOM 699 C CA . GLY A 1 90 ? 13.339 -9.068 -20.408 1.00 82.62 90 GLY A CA 1
ATOM 700 C C . GLY A 1 90 ? 11.867 -9.107 -20.019 1.00 82.62 90 GLY A C 1
ATOM 701 O O . GLY A 1 90 ? 11.098 -8.247 -20.448 1.00 82.62 90 GLY A O 1
ATOM 702 N N . ALA A 1 91 ? 11.475 -10.039 -19.148 1.00 85.75 91 ALA A N 1
ATOM 703 C CA . ALA A 1 91 ? 10.100 -10.139 -18.662 1.00 85.75 91 ALA A CA 1
ATOM 704 C C . ALA A 1 91 ? 9.642 -8.871 -17.918 1.00 85.75 91 ALA A C 1
ATOM 706 O O . ALA A 1 91 ? 8.618 -8.286 -18.277 1.00 85.75 91 ALA A O 1
ATOM 707 N N . GLN A 1 92 ? 10.425 -8.394 -16.944 1.00 82.69 92 GLN A N 1
ATOM 708 C CA . GLN A 1 92 ? 10.100 -7.181 -16.185 1.00 82.69 92 GLN A CA 1
ATOM 709 C C . GLN A 1 92 ? 10.070 -5.946 -17.095 1.00 82.69 92 GLN A C 1
ATOM 711 O O . GLN A 1 92 ? 9.113 -5.178 -17.057 1.00 82.69 92 GLN A O 1
ATOM 716 N N . LYS A 1 93 ? 11.060 -5.793 -17.987 1.00 85.94 93 LYS A N 1
ATOM 717 C CA . LYS A 1 93 ? 11.110 -4.673 -18.944 1.00 85.94 93 LYS A CA 1
ATOM 718 C C . LYS A 1 93 ? 9.944 -4.683 -19.921 1.00 85.94 93 LYS A C 1
ATOM 720 O O . LYS A 1 93 ? 9.423 -3.625 -20.255 1.00 85.94 93 LYS A O 1
ATOM 725 N N . THR A 1 94 ? 9.504 -5.860 -20.356 1.00 88.56 94 THR A N 1
ATOM 726 C CA . THR A 1 94 ? 8.331 -5.986 -21.229 1.00 88.56 94 THR A CA 1
ATOM 727 C C . THR A 1 94 ? 7.075 -5.470 -20.526 1.00 88.56 94 THR A C 1
ATOM 729 O O . THR A 1 94 ? 6.320 -4.697 -21.118 1.00 88.56 94 THR A O 1
ATOM 732 N N . VAL A 1 95 ? 6.873 -5.843 -19.257 1.00 88.38 95 VAL A N 1
ATOM 733 C CA . VAL A 1 95 ? 5.751 -5.348 -18.442 1.00 88.38 95 VAL A CA 1
ATOM 734 C C . VAL A 1 95 ? 5.870 -3.842 -18.204 1.00 88.38 95 VAL A C 1
ATOM 736 O O . VAL A 1 95 ? 4.907 -3.119 -18.451 1.00 88.38 95 VAL A O 1
ATOM 739 N N . ASP A 1 96 ? 7.045 -3.351 -17.805 1.00 86.25 96 ASP A N 1
ATOM 740 C CA . ASP A 1 96 ? 7.282 -1.927 -17.546 1.00 86.25 96 ASP A CA 1
ATOM 741 C C . ASP A 1 96 ? 7.045 -1.061 -18.785 1.00 86.25 96 ASP A C 1
ATOM 743 O O . ASP A 1 96 ? 6.375 -0.034 -18.699 1.00 86.25 96 ASP A O 1
ATOM 747 N N . ASN A 1 97 ? 7.532 -1.484 -19.953 1.00 88.19 97 ASN A N 1
ATOM 748 C CA . ASN A 1 97 ? 7.335 -0.758 -21.206 1.00 88.19 97 ASN A CA 1
ATOM 749 C C . ASN A 1 97 ? 5.855 -0.700 -21.595 1.00 88.19 97 ASN A C 1
ATOM 751 O O . ASN A 1 97 ? 5.349 0.369 -21.945 1.00 88.19 97 ASN A O 1
ATOM 755 N N . ALA A 1 98 ? 5.144 -1.828 -21.494 1.00 90.81 98 ALA A N 1
ATOM 756 C CA . ALA A 1 98 ? 3.708 -1.869 -21.748 1.00 90.81 98 ALA A CA 1
ATOM 757 C C . ALA A 1 98 ? 2.947 -0.962 -20.769 1.00 90.81 98 ALA A C 1
ATOM 759 O O . ALA A 1 98 ? 2.090 -0.177 -21.180 1.00 90.81 98 ALA A O 1
ATOM 760 N N . TYR A 1 99 ? 3.294 -1.016 -19.483 1.00 89.25 99 TYR A N 1
ATOM 761 C CA . TYR A 1 99 ? 2.652 -0.213 -18.452 1.00 89.25 99 TYR A CA 1
ATOM 762 C C . TYR A 1 99 ? 2.959 1.284 -18.594 1.00 89.25 99 TYR A C 1
ATOM 764 O O . TYR A 1 99 ? 2.067 2.112 -18.423 1.00 89.25 99 TYR A O 1
ATOM 772 N N . ASN A 1 100 ? 4.172 1.661 -19.002 1.00 90.31 100 ASN A N 1
ATOM 773 C CA . ASN A 1 100 ? 4.532 3.048 -19.303 1.00 90.31 100 ASN A CA 1
ATOM 774 C C . ASN A 1 100 ? 3.742 3.591 -20.506 1.00 90.31 100 ASN A C 1
ATOM 776 O O . ASN A 1 100 ? 3.246 4.719 -20.462 1.00 90.31 100 ASN A O 1
ATOM 780 N N . ALA A 1 101 ? 3.561 2.784 -21.557 1.00 91.19 101 ALA A N 1
ATOM 781 C CA . ALA A 1 101 ? 2.734 3.155 -22.706 1.00 91.19 101 ALA A CA 1
ATOM 782 C C . ALA A 1 101 ? 1.262 3.365 -22.304 1.00 91.19 101 ALA A C 1
ATOM 784 O O . ALA A 1 101 ? 0.651 4.371 -22.669 1.00 91.19 101 ALA A O 1
ATOM 785 N N . ILE A 1 102 ? 0.716 2.455 -21.493 1.00 93.31 102 ILE A N 1
ATOM 786 C CA . ILE A 1 102 ? -0.614 2.582 -20.883 1.00 93.31 102 ILE A CA 1
ATOM 787 C C . ILE A 1 102 ? -0.712 3.863 -20.054 1.00 93.31 102 ILE A C 1
ATOM 789 O O . ILE A 1 102 ? -1.683 4.605 -20.176 1.00 93.31 102 ILE A O 1
ATOM 793 N N . THR A 1 103 ? 0.302 4.147 -19.242 1.00 93.56 103 THR A N 1
ATOM 794 C CA . THR A 1 103 ? 0.315 5.312 -18.360 1.00 93.56 103 THR A CA 1
ATOM 795 C C . THR A 1 103 ? 0.251 6.613 -19.150 1.00 93.56 103 THR A C 1
ATOM 797 O O . THR A 1 103 ? -0.552 7.481 -18.827 1.00 93.56 103 THR A O 1
ATOM 800 N N . ASN A 1 104 ? 1.015 6.732 -20.237 1.00 91.50 104 ASN A N 1
ATOM 801 C CA . ASN A 1 104 ? 0.941 7.900 -21.119 1.00 91.50 104 ASN A CA 1
ATOM 802 C C . ASN A 1 104 ? -0.437 8.055 -21.785 1.00 91.50 104 ASN A C 1
ATOM 804 O O . ASN A 1 104 ? -0.861 9.175 -22.061 1.00 91.50 104 ASN A O 1
ATOM 808 N N . LYS A 1 105 ? -1.144 6.945 -22.032 1.00 94.62 105 LYS A N 1
ATOM 809 C CA . LYS A 1 105 ? -2.496 6.958 -22.602 1.00 94.62 105 LYS A CA 1
ATOM 810 C C . LYS A 1 105 ? -3.569 7.331 -21.574 1.00 94.62 105 LYS A C 1
ATOM 812 O O . LYS A 1 105 ? -4.492 8.067 -21.906 1.00 94.62 105 LYS A O 1
ATOM 817 N N . GLU A 1 106 ? -3.459 6.834 -20.345 1.00 96.31 106 GLU A N 1
ATOM 818 C CA . GLU A 1 106 ? -4.398 7.120 -19.250 1.00 96.31 106 GLU A CA 1
ATOM 819 C C . GLU A 1 106 ? -4.185 8.500 -18.619 1.00 96.31 106 GLU A C 1
ATOM 821 O O . GLU A 1 106 ? -5.126 9.064 -18.060 1.00 96.31 106 GLU A O 1
ATOM 826 N N . LEU A 1 107 ? -2.966 9.041 -18.710 1.00 95.88 107 LEU A N 1
ATOM 827 C CA . LEU A 1 107 ? -2.568 10.321 -18.128 1.00 95.88 107 LEU A CA 1
ATOM 828 C C . LEU A 1 107 ? -2.124 11.319 -19.212 1.00 95.88 107 LEU A C 1
ATOM 830 O O . LEU A 1 107 ? -0.945 11.682 -19.270 1.00 95.88 107 LEU A O 1
ATOM 834 N N . PRO A 1 108 ? -3.034 11.793 -20.083 1.00 91.88 108 PRO A N 1
ATOM 835 C CA . PRO A 1 108 ? -2.692 12.838 -21.038 1.00 91.88 108 PRO A CA 1
ATOM 836 C C . PRO A 1 108 ? -2.218 14.096 -20.294 1.00 91.88 108 PRO A C 1
ATOM 838 O O . PRO A 1 108 ? -2.906 14.587 -19.392 1.00 91.88 108 PRO A O 1
ATOM 841 N N . SER A 1 109 ? -1.064 14.645 -20.694 1.00 84.19 109 SER A N 1
ATOM 842 C CA . SER A 1 109 ? -0.417 15.773 -20.002 1.00 84.19 109 SER A CA 1
ATOM 843 C C . SER A 1 109 ? -1.362 16.951 -19.757 1.00 84.19 109 SER A C 1
ATOM 845 O O . SER A 1 109 ? -1.367 17.503 -18.665 1.00 84.19 109 SER A O 1
ATOM 847 N N . LYS A 1 110 ? -2.255 17.278 -20.702 1.00 88.12 110 LYS A N 1
ATOM 848 C CA . LYS A 1 110 ? -3.227 18.381 -20.554 1.00 88.12 110 LYS A CA 1
ATOM 849 C C . LYS A 1 110 ? -4.092 18.299 -19.286 1.00 88.12 110 LYS A C 1
ATOM 851 O O . LYS A 1 110 ? -4.538 19.330 -18.804 1.00 88.12 110 LYS A O 1
ATOM 856 N N . THR A 1 111 ? -4.344 17.099 -18.765 1.00 93.69 111 THR A N 1
ATOM 857 C CA . THR A 1 111 ? -5.223 16.879 -17.605 1.00 93.69 111 THR A CA 1
ATOM 858 C C . THR A 1 111 ? -4.442 16.551 -16.335 1.00 93.69 111 THR A C 1
ATOM 860 O O . THR A 1 111 ? -4.879 16.900 -15.242 1.00 93.69 111 THR A O 1
ATOM 863 N N . TYR A 1 112 ? -3.293 15.883 -16.463 1.00 96.06 112 TYR A N 1
ATOM 864 C CA . TYR A 1 112 ? -2.588 15.296 -15.321 1.00 96.06 112 TYR A CA 1
ATOM 865 C C . TYR A 1 112 ? -1.225 15.926 -15.020 1.00 96.06 112 TYR A C 1
ATOM 867 O O . TYR A 1 112 ? -0.615 15.536 -14.028 1.00 96.06 112 TYR A O 1
ATOM 875 N N . GLN A 1 113 ? -0.754 16.904 -15.809 1.00 95.56 113 GLN A N 1
ATOM 876 C CA . GLN A 1 113 ? 0.586 17.482 -15.634 1.00 95.56 113 GLN A CA 1
ATOM 877 C C . GLN A 1 113 ? 0.827 17.980 -14.205 1.00 95.56 113 GLN A C 1
ATOM 879 O O . GLN A 1 113 ? 1.816 17.595 -13.601 1.00 95.56 113 GLN A O 1
ATOM 884 N N . SER A 1 114 ? -0.116 18.725 -13.619 1.00 97.06 114 SER A N 1
ATOM 885 C CA . SER A 1 114 ? 0.043 19.243 -12.252 1.00 97.06 114 SER A CA 1
ATOM 886 C C . SER A 1 114 ? 0.189 18.137 -11.198 1.00 97.06 114 SER A C 1
ATOM 888 O O . SER A 1 114 ? 0.981 18.296 -10.276 1.00 97.06 114 SER A O 1
ATOM 890 N N . GLN A 1 115 ? -0.527 17.015 -11.336 1.00 96.31 115 GLN A N 1
ATOM 891 C CA . GLN A 1 115 ? -0.401 15.877 -10.413 1.00 96.31 115 GLN A CA 1
ATOM 892 C C . GLN A 1 115 ? 0.934 15.152 -10.611 1.00 96.31 115 GLN A C 1
ATOM 894 O O . GLN A 1 115 ? 1.543 14.696 -9.650 1.00 96.31 115 GLN A O 1
ATOM 899 N N . ILE A 1 116 ? 1.397 15.052 -11.860 1.00 97.06 116 ILE A N 1
ATOM 900 C CA . ILE A 1 116 ? 2.695 14.458 -12.189 1.00 97.06 116 ILE A CA 1
ATOM 901 C C . ILE A 1 116 ? 3.825 15.321 -11.619 1.00 97.06 116 ILE A C 1
ATOM 903 O O . ILE A 1 116 ? 4.712 14.779 -10.968 1.00 97.06 116 ILE A O 1
ATOM 907 N N . ASP A 1 117 ? 3.775 16.640 -11.803 1.00 97.25 117 ASP A N 1
ATOM 908 C CA . ASP A 1 117 ? 4.788 17.576 -11.303 1.00 97.25 117 ASP A CA 1
ATOM 909 C C . ASP A 1 117 ? 4.853 17.576 -9.768 1.00 97.25 117 ASP A C 1
ATOM 911 O O . ASP A 1 117 ? 5.940 17.622 -9.189 1.00 97.25 117 ASP A O 1
ATOM 915 N N . GLU A 1 118 ? 3.701 17.470 -9.097 1.00 97.38 118 GLU A N 1
ATOM 916 C CA . GLU A 1 118 ? 3.639 17.336 -7.640 1.00 97.38 118 GLU A CA 1
ATOM 917 C C . GLU A 1 118 ? 4.334 16.052 -7.162 1.00 97.38 118 GLU A C 1
ATOM 919 O O . GLU A 1 118 ? 5.147 16.093 -6.237 1.00 97.38 118 GLU A O 1
ATOM 924 N N . GLU A 1 119 ? 4.067 14.915 -7.811 1.00 95.62 119 GLU A N 1
ATOM 925 C CA . GLU A 1 119 ? 4.711 13.643 -7.471 1.00 95.62 119 GLU A CA 1
ATOM 926 C C . GLU A 1 119 ? 6.208 13.628 -7.823 1.00 95.62 119 GLU A C 1
ATOM 928 O O . GLU A 1 119 ? 7.009 13.109 -7.046 1.00 95.62 119 GLU A O 1
ATOM 933 N N . VAL A 1 120 ? 6.624 14.259 -8.928 1.00 96.62 120 VAL A N 1
ATOM 934 C CA . VAL A 1 120 ? 8.050 14.468 -9.245 1.00 96.62 120 VAL A CA 1
ATOM 935 C C . VAL A 1 120 ? 8.729 15.245 -8.122 1.00 96.62 120 VAL A C 1
ATOM 937 O O . VAL A 1 120 ? 9.779 14.826 -7.634 1.00 96.62 120 VAL A O 1
ATOM 940 N N . LYS A 1 121 ? 8.116 16.339 -7.657 1.00 97.75 121 LYS A N 1
ATOM 941 C CA . LYS A 1 121 ? 8.665 17.145 -6.563 1.00 97.75 121 LYS A CA 1
ATOM 942 C C . LYS A 1 121 ? 8.799 16.335 -5.271 1.00 97.75 121 LYS A C 1
ATOM 944 O O . LYS A 1 121 ? 9.856 16.380 -4.647 1.00 97.75 121 LYS A O 1
ATOM 949 N N . LYS A 1 122 ? 7.779 15.550 -4.898 1.00 93.88 122 LYS A N 1
ATOM 950 C CA . LYS A 1 122 ? 7.828 14.666 -3.715 1.00 93.88 122 LYS A CA 1
ATOM 951 C C . LYS A 1 122 ? 8.969 13.651 -3.801 1.00 93.88 122 LYS A C 1
ATOM 953 O O . LYS A 1 122 ? 9.688 13.461 -2.820 1.00 93.88 122 LYS A O 1
ATOM 958 N N . LEU A 1 123 ? 9.153 13.021 -4.963 1.00 92.81 123 LEU A N 1
ATOM 959 C CA . LEU A 1 123 ? 10.253 12.080 -5.190 1.00 92.81 123 LEU A CA 1
ATOM 960 C C . LEU A 1 123 ? 11.613 12.773 -5.063 1.00 92.81 123 LEU A C 1
ATOM 962 O O . LEU A 1 123 ? 12.487 12.289 -4.347 1.00 92.81 123 LEU A O 1
ATOM 966 N N . GLU A 1 124 ? 11.785 13.931 -5.696 1.00 93.25 124 GLU A N 1
ATOM 967 C CA . GLU A 1 124 ? 13.033 14.690 -5.612 1.00 93.25 124 GLU A CA 1
ATOM 968 C C . GLU A 1 124 ? 13.356 15.146 -4.190 1.00 93.25 124 GLU A C 1
ATOM 970 O O . GLU A 1 124 ? 14.510 15.060 -3.772 1.00 93.25 124 GLU A O 1
ATOM 975 N N . ASP A 1 125 ? 12.361 15.602 -3.432 1.00 95.88 125 ASP A N 1
ATOM 976 C CA . ASP A 1 125 ? 12.547 16.007 -2.040 1.00 95.88 125 ASP A CA 1
ATOM 977 C C . ASP A 1 125 ? 12.924 14.808 -1.152 1.00 95.88 125 ASP A C 1
ATOM 979 O O . ASP A 1 125 ? 13.802 14.927 -0.293 1.00 95.88 125 ASP A O 1
ATOM 983 N N . SER A 1 126 ? 12.371 13.621 -1.426 1.00 88.00 126 SER A N 1
ATOM 984 C CA . SER A 1 126 ? 12.800 12.371 -0.789 1.00 88.00 126 SER A CA 1
ATOM 985 C C . SER A 1 126 ? 14.261 12.030 -1.118 1.00 88.00 126 SER A C 1
ATOM 987 O O . SER A 1 126 ? 15.048 11.758 -0.211 1.00 88.00 126 SER A O 1
ATOM 989 N N . TYR A 1 127 ? 14.678 12.132 -2.384 1.00 88.88 127 TYR A N 1
ATOM 990 C CA . TYR A 1 127 ? 16.069 11.875 -2.777 1.00 88.88 127 TYR A CA 1
ATOM 991 C C . TYR A 1 127 ? 17.053 12.877 -2.163 1.00 88.88 127 TYR A C 1
ATOM 993 O O . TYR A 1 127 ? 18.122 12.477 -1.695 1.00 88.88 127 TYR A O 1
ATOM 1001 N N . LYS A 1 128 ? 16.679 14.162 -2.081 1.00 92.88 128 LYS A N 1
ATOM 1002 C CA . LYS A 1 128 ? 17.452 15.184 -1.354 1.00 92.88 128 LYS A CA 1
ATOM 1003 C C . LYS A 1 128 ? 17.579 14.833 0.125 1.00 92.88 128 LYS A C 1
ATOM 1005 O O . LYS A 1 128 ? 18.666 14.953 0.675 1.00 92.88 128 LYS A O 1
ATOM 1010 N N . SER A 1 129 ? 16.508 14.355 0.761 1.00 90.12 129 SER A N 1
ATOM 1011 C CA . SER A 1 129 ? 16.558 13.933 2.164 1.00 90.12 129 SER A CA 1
ATOM 1012 C C . SER A 1 129 ? 17.518 12.763 2.400 1.00 90.12 129 SER A C 1
ATOM 1014 O O . SER A 1 129 ? 18.065 12.657 3.494 1.00 90.12 129 SER A O 1
ATOM 1016 N N . TYR A 1 130 ? 17.719 11.883 1.414 1.00 80.88 130 TYR A N 1
ATOM 1017 C CA . TYR A 1 130 ? 18.617 10.733 1.548 1.00 80.88 130 TYR A CA 1
ATOM 1018 C C . TYR A 1 130 ? 20.080 11.046 1.220 1.00 80.88 130 TYR A C 1
ATOM 1020 O O . TYR A 1 130 ? 20.968 10.502 1.869 1.00 80.88 130 TYR A O 1
ATOM 1028 N N . MET A 1 131 ? 20.340 11.887 0.212 1.00 88.38 131 MET A N 1
ATOM 1029 C CA . MET A 1 131 ? 21.688 12.091 -0.352 1.00 88.38 131 MET A CA 1
ATOM 1030 C C . MET A 1 131 ? 22.122 13.563 -0.426 1.00 88.38 131 MET A C 1
ATOM 1032 O O . MET A 1 131 ? 23.100 13.898 -1.094 1.00 88.38 131 MET A O 1
ATOM 1036 N N . GLY A 1 132 ? 21.381 14.471 0.209 1.00 91.31 132 GLY A N 1
ATOM 1037 C CA . GLY A 1 132 ? 21.620 15.918 0.200 1.00 91.31 132 GLY A CA 1
ATOM 1038 C C . GLY A 1 132 ? 21.206 16.620 -1.098 1.00 91.31 132 GLY A C 1
ATOM 1039 O O . GLY A 1 132 ? 20.830 17.789 -1.067 1.00 91.31 132 GLY A O 1
ATOM 1040 N N . SER A 1 133 ? 21.225 15.928 -2.242 1.00 95.38 133 SER A N 1
ATOM 1041 C CA . SER A 1 133 ? 20.782 16.470 -3.528 1.00 95.38 133 SER A CA 1
ATOM 1042 C C . SER A 1 133 ? 20.272 15.386 -4.487 1.00 95.38 133 SER A C 1
ATOM 1044 O O . SER A 1 133 ? 20.607 14.207 -4.352 1.00 95.38 133 SER A O 1
ATOM 1046 N N . VAL A 1 134 ? 19.491 15.797 -5.492 1.00 92.62 134 VAL A N 1
ATOM 1047 C CA . VAL A 1 134 ? 19.055 14.913 -6.591 1.00 92.62 134 VAL A CA 1
ATOM 1048 C C . VAL A 1 134 ? 20.248 14.489 -7.460 1.00 92.62 134 VAL A C 1
ATOM 1050 O O . VAL A 1 134 ? 20.306 13.341 -7.885 1.00 92.62 134 VAL A O 1
ATOM 1053 N N . GLU A 1 135 ? 21.225 15.378 -7.671 1.00 95.00 135 GLU A N 1
ATOM 1054 C CA . GLU A 1 135 ? 22.459 15.121 -8.436 1.00 95.00 135 GLU A CA 1
ATOM 1055 C C . GLU A 1 135 ? 23.301 14.007 -7.805 1.00 95.00 135 GLU A C 1
ATOM 1057 O O . GLU A 1 135 ? 23.710 13.063 -8.483 1.00 95.00 135 GLU A O 1
ATOM 1062 N N . SER A 1 136 ? 23.504 14.078 -6.486 1.00 92.88 136 SER A N 1
ATOM 1063 C CA . SER A 1 136 ? 24.224 13.060 -5.718 1.00 92.88 136 SER A CA 1
ATOM 1064 C C . SER A 1 136 ? 23.530 11.704 -5.823 1.00 92.88 136 SER A C 1
ATOM 1066 O O . SER A 1 136 ? 24.185 10.685 -6.040 1.00 92.88 136 SER A O 1
ATOM 1068 N N . TYR A 1 137 ? 22.197 11.690 -5.711 1.00 86.88 137 TYR A N 1
ATOM 1069 C CA . TYR A 1 137 ? 21.409 10.469 -5.849 1.00 86.88 137 TYR A CA 1
ATOM 1070 C C . TYR A 1 137 ? 21.523 9.889 -7.268 1.00 86.88 137 TYR A C 1
ATOM 1072 O O . TYR A 1 137 ? 21.872 8.719 -7.424 1.00 86.88 137 TYR A O 1
ATOM 1080 N N . ALA A 1 138 ? 21.330 10.710 -8.303 1.00 88.69 138 ALA A N 1
ATOM 1081 C CA . ALA A 1 138 ? 21.452 10.312 -9.705 1.00 88.69 138 ALA A CA 1
ATOM 1082 C C . ALA A 1 138 ? 22.846 9.743 -10.026 1.00 88.69 138 ALA A C 1
ATOM 1084 O O . ALA A 1 138 ? 22.962 8.655 -10.592 1.00 88.69 138 ALA A O 1
ATOM 1085 N N . THR A 1 139 ? 23.906 10.422 -9.582 1.00 87.88 139 THR A N 1
ATOM 1086 C CA . THR A 1 139 ? 25.297 9.984 -9.776 1.00 87.88 139 THR A CA 1
ATOM 1087 C C . THR A 1 139 ? 25.573 8.659 -9.067 1.00 87.88 139 THR A C 1
ATOM 1089 O O . THR A 1 139 ? 26.241 7.788 -9.622 1.00 87.88 139 THR A O 1
ATOM 1092 N N . SER A 1 140 ? 25.018 8.457 -7.864 1.00 85.12 140 SER A N 1
ATOM 1093 C CA . SER A 1 140 ? 25.161 7.193 -7.123 1.00 85.12 140 SER A CA 1
ATOM 1094 C C . SER A 1 140 ? 24.527 5.997 -7.845 1.00 85.12 140 SER A C 1
ATOM 1096 O O . SER A 1 140 ? 24.987 4.868 -7.693 1.00 85.12 140 SER A O 1
ATOM 1098 N N . LEU A 1 141 ? 23.507 6.257 -8.669 1.00 82.06 141 LEU A N 1
ATOM 1099 C CA . LEU A 1 141 ? 22.851 5.275 -9.531 1.00 82.06 141 LEU A CA 1
ATOM 1100 C C . LEU A 1 141 ? 23.509 5.152 -10.918 1.00 82.06 141 LEU A C 1
ATOM 1102 O O . LEU A 1 141 ? 23.043 4.372 -11.745 1.00 82.06 141 LEU A O 1
ATOM 1106 N N . GLY A 1 142 ? 24.592 5.892 -11.173 1.00 86.19 142 GLY A N 1
ATOM 1107 C CA . GLY A 1 142 ? 25.359 5.833 -12.417 1.00 86.19 142 GLY A CA 1
ATOM 1108 C C . GLY A 1 142 ? 24.851 6.738 -13.540 1.00 86.19 142 GLY A C 1
ATOM 1109 O O . GLY A 1 142 ? 25.387 6.665 -14.643 1.00 86.19 142 GLY A O 1
ATOM 1110 N N . TYR A 1 143 ? 23.859 7.598 -13.294 1.00 85.94 143 TYR A N 1
ATOM 1111 C CA . TYR A 1 143 ? 23.381 8.536 -14.311 1.00 85.94 143 TYR A CA 1
ATOM 1112 C C . TYR A 1 143 ? 24.411 9.625 -14.588 1.00 85.94 143 TYR A C 1
ATOM 1114 O O . TYR A 1 143 ? 25.082 10.118 -13.682 1.00 85.94 143 TYR A O 1
ATOM 1122 N N . LYS A 1 144 ? 24.501 10.017 -15.860 1.00 87.38 144 LYS A N 1
ATOM 1123 C CA . LYS A 1 144 ? 25.449 11.032 -16.325 1.00 87.38 144 LYS A CA 1
ATOM 1124 C C . LYS A 1 144 ? 25.057 12.449 -15.897 1.00 87.38 144 LYS A C 1
ATOM 1126 O O . LYS A 1 144 ? 25.936 13.277 -15.691 1.00 87.38 144 LYS A O 1
ATOM 1131 N N . ASP A 1 145 ? 23.756 12.710 -15.794 1.00 92.06 145 ASP A N 1
ATOM 1132 C CA . ASP A 1 145 ? 23.189 13.995 -15.398 1.00 92.06 145 ASP A CA 1
ATOM 1133 C C . ASP A 1 145 ? 21.761 13.832 -14.846 1.00 92.06 145 ASP A C 1
ATOM 1135 O O . ASP A 1 145 ? 21.070 12.834 -15.090 1.00 92.06 145 ASP A O 1
ATOM 1139 N N . VAL A 1 146 ? 21.305 14.842 -14.100 1.00 92.94 146 VAL A N 1
ATOM 1140 C CA . VAL A 1 146 ? 19.969 14.862 -13.482 1.00 92.94 146 VAL A CA 1
ATOM 1141 C C . VAL A 1 146 ? 18.845 14.898 -14.513 1.00 92.94 146 VAL A C 1
ATOM 1143 O O . VAL A 1 146 ? 17.755 14.401 -14.234 1.00 92.94 146 VAL A O 1
ATOM 1146 N N . LYS A 1 147 ? 19.068 15.471 -15.701 1.00 95.25 147 LYS A N 1
ATOM 1147 C CA . LYS A 1 147 ? 18.031 15.534 -16.737 1.00 95.25 147 LYS A CA 1
ATOM 1148 C C . LYS A 1 147 ? 17.673 14.125 -17.211 1.00 95.25 147 LYS A C 1
ATOM 1150 O O . LYS A 1 147 ? 16.501 13.763 -17.183 1.00 95.25 147 LYS A O 1
ATOM 1155 N N . THR A 1 148 ? 18.677 13.321 -17.542 1.00 93.31 148 THR A N 1
ATOM 1156 C CA . THR A 1 148 ? 18.515 11.918 -17.941 1.00 93.31 148 THR A CA 1
ATOM 1157 C C . THR A 1 148 ? 17.852 11.114 -16.819 1.00 93.31 148 THR A C 1
ATOM 1159 O O . THR A 1 148 ? 16.864 10.422 -17.046 1.00 93.31 148 THR A O 1
ATOM 1162 N N . PHE A 1 149 ? 18.302 11.292 -15.571 1.00 91.19 149 PHE A N 1
ATOM 1163 C CA . PHE A 1 149 ? 17.667 10.662 -14.406 1.00 91.19 149 PHE A CA 1
ATOM 1164 C C . PHE A 1 149 ? 16.178 11.024 -14.266 1.00 91.19 149 PHE A C 1
ATOM 1166 O O . PHE A 1 149 ? 15.333 10.165 -13.998 1.00 91.19 149 PHE A O 1
ATOM 1173 N N . ARG A 1 150 ? 15.823 12.295 -14.477 1.00 93.00 150 ARG A N 1
ATOM 1174 C CA . ARG A 1 150 ? 14.430 12.756 -14.423 1.00 93.00 150 ARG A CA 1
ATOM 1175 C C . ARG A 1 150 ? 13.570 12.149 -15.518 1.00 93.00 150 ARG A C 1
ATOM 1177 O O . ARG A 1 150 ? 12.441 11.742 -15.239 1.00 93.00 150 ARG A O 1
ATOM 1184 N N . GLU A 1 151 ? 14.071 12.133 -16.745 1.00 92.19 151 GLU A N 1
ATOM 1185 C CA . GLU A 1 151 ? 13.334 11.659 -17.917 1.00 92.19 151 GLU A CA 1
ATOM 1186 C C . GLU A 1 151 ? 13.114 10.145 -17.867 1.00 92.19 151 GLU A C 1
ATOM 1188 O O . GLU A 1 151 ? 12.012 9.671 -18.150 1.00 92.19 151 GLU A O 1
ATOM 1193 N N . GLU A 1 152 ? 14.128 9.393 -17.446 1.00 86.75 152 GLU A N 1
ATOM 1194 C CA . GLU A 1 152 ? 14.120 7.934 -17.533 1.00 86.75 152 GLU A CA 1
ATOM 1195 C C . GLU A 1 152 ? 13.626 7.238 -16.260 1.00 86.75 152 GLU A C 1
ATOM 1197 O O . GLU A 1 152 ? 13.114 6.119 -16.326 1.00 86.75 152 GLU A O 1
ATOM 1202 N N . PHE A 1 153 ? 13.725 7.894 -15.099 1.00 86.75 153 PHE A N 1
ATOM 1203 C CA . PHE A 1 153 ? 13.372 7.283 -13.817 1.00 86.75 153 PHE A CA 1
ATOM 1204 C C . PHE A 1 153 ? 12.331 8.070 -13.027 1.00 86.75 153 PHE A C 1
ATOM 1206 O O . PHE A 1 153 ? 11.269 7.525 -12.709 1.00 86.75 153 PHE A O 1
ATOM 1213 N N . VAL A 1 154 ? 12.588 9.346 -12.726 1.00 91.38 154 VAL A N 1
ATOM 1214 C CA . VAL A 1 154 ? 11.716 10.117 -11.818 1.00 91.38 154 VAL A CA 1
ATOM 1215 C C . VAL A 1 154 ? 10.332 10.332 -12.428 1.00 91.38 154 VAL A C 1
ATOM 1217 O O . VAL A 1 154 ? 9.323 10.019 -11.798 1.00 91.38 154 VAL A O 1
ATOM 1220 N N . THR A 1 155 ? 10.265 10.806 -13.673 1.00 93.38 155 THR A N 1
ATOM 1221 C CA . THR A 1 155 ? 8.995 11.110 -14.347 1.00 93.38 155 THR A CA 1
ATOM 1222 C C . THR A 1 155 ? 8.158 9.852 -14.598 1.00 93.38 155 THR A C 1
ATOM 1224 O O . THR A 1 155 ? 6.966 9.869 -14.278 1.00 93.38 155 THR A O 1
ATOM 1227 N N . PRO A 1 156 ? 8.716 8.734 -15.112 1.00 90.88 156 PRO A N 1
ATOM 1228 C CA . PRO A 1 156 ? 7.969 7.481 -15.215 1.00 90.88 156 PRO A CA 1
ATOM 1229 C C . PRO A 1 156 ? 7.458 6.979 -13.860 1.00 90.88 156 PRO A C 1
ATOM 1231 O O . PRO A 1 156 ? 6.305 6.562 -13.765 1.00 90.88 156 PRO A O 1
ATOM 1234 N N . THR A 1 157 ? 8.266 7.078 -12.798 1.00 89.88 157 THR A N 1
ATOM 1235 C CA . THR A 1 157 ? 7.859 6.677 -11.440 1.00 89.88 157 THR A CA 1
ATOM 1236 C C . THR A 1 157 ? 6.703 7.534 -10.923 1.00 89.88 157 THR A C 1
ATOM 1238 O O . THR A 1 157 ? 5.689 6.993 -10.482 1.00 89.88 157 THR A O 1
ATOM 1241 N N . ALA A 1 158 ? 6.792 8.860 -11.060 1.00 94.62 158 ALA A N 1
ATOM 1242 C CA . ALA A 1 158 ? 5.718 9.783 -10.692 1.00 94.62 158 ALA A CA 1
ATOM 1243 C C . ALA A 1 158 ? 4.418 9.468 -11.447 1.00 94.62 158 ALA A C 1
ATOM 1245 O O . ALA A 1 158 ? 3.343 9.362 -10.854 1.00 94.62 158 ALA A O 1
ATOM 1246 N N . LYS A 1 159 ? 4.513 9.227 -12.758 1.00 95.31 159 LYS A N 1
ATOM 1247 C CA . LYS A 1 159 ? 3.371 8.842 -13.592 1.00 95.31 159 LYS A CA 1
ATOM 1248 C C . LYS A 1 159 ? 2.718 7.532 -13.128 1.00 95.31 159 LYS A C 1
ATOM 1250 O O . LYS A 1 159 ? 1.490 7.470 -13.063 1.00 95.31 159 LYS A O 1
ATOM 1255 N N . LYS A 1 160 ? 3.499 6.508 -12.756 1.00 92.88 160 LYS A N 1
ATOM 1256 C CA . LYS A 1 160 ? 2.963 5.259 -12.178 1.00 92.88 160 LYS A CA 1
ATOM 1257 C C . LYS A 1 160 ? 2.195 5.525 -10.874 1.00 92.88 160 LYS A C 1
ATOM 1259 O O . LYS A 1 160 ? 1.097 4.991 -10.706 1.00 92.88 160 LYS A O 1
ATOM 1264 N N . THR A 1 161 ? 2.707 6.394 -9.998 1.00 93.50 161 THR A N 1
ATOM 1265 C CA . THR A 1 161 ? 2.014 6.807 -8.761 1.00 93.50 161 THR A CA 1
ATOM 1266 C C . THR A 1 161 ? 0.694 7.522 -9.053 1.00 93.50 161 THR A C 1
ATOM 1268 O O . THR A 1 161 ? -0.338 7.179 -8.475 1.00 93.50 161 THR A O 1
ATOM 1271 N N . VAL A 1 162 ? 0.679 8.463 -10.002 1.00 96.50 162 VAL A N 1
ATOM 1272 C CA . VAL A 1 162 ? -0.557 9.151 -10.414 1.00 96.50 162 VAL A CA 1
ATOM 1273 C C . VAL A 1 162 ? -1.573 8.157 -10.992 1.00 96.50 162 VAL A C 1
ATOM 1275 O O . VAL A 1 162 ? -2.758 8.213 -10.653 1.00 96.50 162 VAL A O 1
ATOM 1278 N N . LEU A 1 163 ? -1.126 7.194 -11.803 1.00 97.19 163 LEU A N 1
ATOM 1279 C CA . LEU A 1 163 ? -1.996 6.167 -12.379 1.00 97.19 163 LEU A CA 1
ATOM 1280 C C . LEU A 1 163 ? -2.591 5.237 -11.309 1.00 97.19 163 LEU A C 1
ATOM 1282 O O . LEU A 1 163 ? -3.774 4.884 -11.378 1.00 97.19 163 LEU A O 1
ATOM 1286 N N . LYS A 1 164 ? -1.802 4.886 -10.286 1.00 96.06 164 LYS A N 1
ATOM 1287 C CA . LYS A 1 164 ? -2.281 4.165 -9.101 1.00 96.06 164 LYS A CA 1
ATOM 1288 C C . LYS A 1 164 ? -3.355 4.955 -8.361 1.00 96.06 164 LYS A C 1
ATOM 1290 O O . LYS A 1 164 ? -4.406 4.405 -8.043 1.00 96.06 164 LYS A O 1
ATOM 1295 N N . ASN A 1 165 ? -3.131 6.245 -8.126 1.00 95.31 165 ASN A N 1
ATOM 1296 C CA . ASN A 1 165 ? -4.104 7.100 -7.448 1.00 95.31 165 ASN A CA 1
ATOM 1297 C C . ASN A 1 165 ? -5.406 7.217 -8.254 1.00 95.31 165 ASN A C 1
ATOM 1299 O O . ASN A 1 165 ? -6.495 7.162 -7.682 1.00 95.31 165 ASN A O 1
ATOM 1303 N N . LYS A 1 166 ? -5.314 7.295 -9.588 1.00 97.00 166 LYS A N 1
ATOM 1304 C CA . LYS A 1 166 ? -6.474 7.207 -10.487 1.00 97.00 166 LYS A CA 1
ATOM 1305 C C . LYS A 1 166 ? -7.219 5.876 -10.318 1.00 97.00 166 LYS A C 1
ATOM 1307 O O . LYS A 1 166 ? -8.433 5.894 -10.129 1.00 97.00 166 LYS A O 1
ATOM 1312 N N . TYR A 1 167 ? -6.507 4.747 -10.284 1.00 97.94 167 TYR A N 1
ATOM 1313 C CA . TYR A 1 167 ? -7.103 3.429 -10.024 1.00 97.94 167 TYR A CA 1
ATOM 1314 C C . TYR A 1 167 ? -7.819 3.375 -8.668 1.00 97.94 167 TYR A C 1
ATOM 1316 O O . TYR A 1 167 ? -8.972 2.955 -8.608 1.00 97.94 167 TYR A O 1
ATOM 1324 N N . LEU A 1 168 ? -7.190 3.859 -7.592 1.00 97.81 168 LEU A N 1
ATOM 1325 C CA . LEU A 1 168 ? -7.793 3.904 -6.255 1.00 97.81 168 LEU A CA 1
ATOM 1326 C C . LEU A 1 168 ? -9.073 4.753 -6.222 1.00 97.81 168 LEU A C 1
ATOM 1328 O O . LEU A 1 168 ? -10.051 4.366 -5.583 1.00 97.81 168 LEU A O 1
ATOM 1332 N N . LYS A 1 169 ? -9.088 5.889 -6.934 1.00 96.75 169 LYS A N 1
ATOM 1333 C CA . LYS A 1 169 ? -10.254 6.783 -7.044 1.00 96.75 169 LYS A CA 1
ATOM 1334 C C . LYS A 1 169 ? -11.414 6.139 -7.800 1.00 96.75 169 LYS A C 1
ATOM 1336 O O . LYS A 1 169 ? -12.558 6.248 -7.351 1.00 96.75 169 LYS A O 1
ATOM 1341 N N . GLU A 1 170 ? -11.123 5.494 -8.927 1.00 96.81 170 GLU A N 1
ATOM 1342 C CA . GLU A 1 170 ? -12.121 4.884 -9.815 1.00 96.81 170 GLU A CA 1
ATOM 1343 C C . GLU A 1 170 ? -12.648 3.551 -9.275 1.00 96.81 170 GLU A C 1
ATOM 1345 O O . GLU A 1 170 ? -13.838 3.267 -9.376 1.00 96.81 170 GLU A O 1
ATOM 1350 N N . GLN A 1 171 ? -11.781 2.747 -8.659 1.00 97.69 171 GLN A N 1
ATOM 1351 C CA . GLN A 1 171 ? -12.120 1.436 -8.101 1.00 97.69 171 GLN A CA 1
ATOM 1352 C C . GLN A 1 171 ? -12.431 1.487 -6.603 1.00 97.69 171 GLN A C 1
ATOM 1354 O O . GLN A 1 171 ? -12.488 0.443 -5.955 1.00 97.69 171 GLN A O 1
ATOM 1359 N N . TYR A 1 172 ? -12.656 2.682 -6.047 1.00 97.62 172 TYR A N 1
ATOM 1360 C CA . TYR A 1 172 ? -12.773 2.910 -4.606 1.00 97.62 172 TYR A CA 1
ATOM 1361 C C . TYR A 1 172 ? -13.747 1.940 -3.924 1.00 97.62 172 TYR A C 1
ATOM 1363 O O . TYR A 1 172 ? -13.365 1.230 -3.000 1.00 97.62 172 TYR A O 1
ATOM 1371 N N . ASN A 1 173 ? -14.975 1.810 -4.436 1.00 96.50 173 ASN A N 1
ATOM 1372 C CA . ASN A 1 173 ? -15.987 0.916 -3.857 1.00 96.50 173 ASN A CA 1
ATOM 1373 C C . ASN A 1 173 ? -15.577 -0.566 -3.914 1.00 96.50 173 ASN A C 1
ATOM 1375 O O . ASN A 1 173 ? -15.786 -1.314 -2.957 1.00 96.50 173 ASN A O 1
ATOM 1379 N N . THR A 1 174 ? -14.956 -0.991 -5.016 1.00 96.75 174 THR A N 1
ATOM 1380 C CA . THR A 1 174 ? -14.418 -2.349 -5.172 1.00 96.75 174 THR A CA 1
ATOM 1381 C C . THR A 1 174 ? -13.292 -2.606 -4.171 1.00 96.75 174 THR A C 1
ATOM 1383 O O . THR A 1 174 ? -13.245 -3.661 -3.539 1.00 96.75 174 THR A O 1
ATOM 1386 N N . ILE A 1 175 ? -12.408 -1.626 -3.975 1.00 96.88 175 ILE A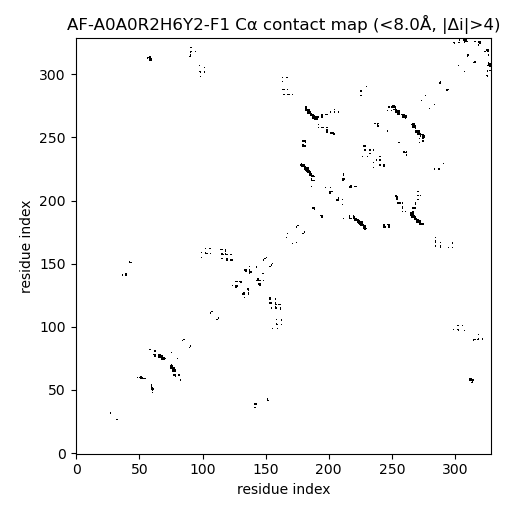 N 1
ATOM 1387 C CA . ILE A 1 175 ? -11.314 -1.694 -3.004 1.00 96.88 175 ILE A CA 1
ATOM 1388 C C . ILE A 1 175 ? -11.875 -1.764 -1.581 1.00 96.88 175 ILE A C 1
ATOM 1390 O O . ILE A 1 175 ? -11.485 -2.648 -0.824 1.00 96.88 175 ILE A O 1
ATOM 1394 N N . LEU A 1 176 ? -12.850 -0.926 -1.222 1.00 96.25 176 LEU A N 1
ATOM 1395 C CA . LEU A 1 176 ? -13.498 -0.990 0.090 1.00 96.25 176 LEU A CA 1
ATOM 1396 C C . LEU A 1 176 ? -14.076 -2.382 0.378 1.00 96.25 176 LEU A C 1
ATOM 1398 O O . LEU A 1 176 ? -13.904 -2.905 1.480 1.00 96.25 176 LEU A O 1
ATOM 1402 N N . LYS A 1 177 ? -14.703 -3.013 -0.621 1.00 95.38 177 LYS A N 1
ATOM 1403 C CA . LYS A 1 177 ? -15.239 -4.374 -0.503 1.00 95.38 177 LYS A CA 1
ATOM 1404 C C . LYS A 1 177 ? -14.139 -5.425 -0.329 1.00 95.38 177 LYS A C 1
ATOM 1406 O O . LYS A 1 177 ? -14.271 -6.306 0.515 1.00 95.38 177 LYS A O 1
ATOM 1411 N N . ASN A 1 178 ? -13.061 -5.338 -1.105 1.00 94.75 178 ASN A N 1
ATOM 1412 C CA . ASN A 1 178 ? -11.999 -6.350 -1.114 1.00 94.75 178 ASN A CA 1
ATOM 1413 C C . ASN A 1 178 ? -11.067 -6.257 0.107 1.00 94.75 178 ASN A C 1
ATOM 1415 O O . ASN A 1 178 ? -10.564 -7.274 0.591 1.00 94.75 178 ASN A O 1
ATOM 1419 N N . TYR A 1 179 ? -10.838 -5.044 0.609 1.00 96.38 179 TYR A N 1
ATOM 1420 C CA . TYR A 1 179 ? -9.895 -4.775 1.695 1.00 96.38 179 TYR A CA 1
ATOM 1421 C C . TYR A 1 179 ? -10.568 -4.583 3.055 1.00 96.38 179 TYR A C 1
ATOM 1423 O O . TYR A 1 179 ? -9.872 -4.590 4.068 1.00 96.38 179 TYR A O 1
ATOM 1431 N N . THR A 1 180 ? -11.896 -4.420 3.093 1.00 96.62 180 THR A N 1
ATOM 1432 C CA . THR A 1 180 ? -12.698 -4.208 4.314 1.00 96.62 180 THR A CA 1
ATOM 1433 C C . THR A 1 180 ? -12.034 -3.247 5.311 1.00 96.62 180 THR A C 1
ATOM 1435 O O . THR A 1 180 ? -11.772 -3.640 6.450 1.00 96.62 180 THR A O 1
ATOM 1438 N N . PRO A 1 181 ? -11.663 -2.023 4.900 1.00 97.25 181 PRO A N 1
ATOM 1439 C CA . PRO A 1 181 ? -10.820 -1.172 5.722 1.00 97.25 181 PRO A CA 1
ATOM 1440 C C . PRO A 1 181 ? -11.597 -0.543 6.889 1.00 97.25 181 PRO A C 1
ATOM 1442 O O . PRO A 1 181 ? -12.781 -0.216 6.749 1.00 97.25 181 PRO A O 1
ATOM 1445 N N . ALA A 1 182 ? -10.930 -0.326 8.020 1.00 98.19 182 ALA A N 1
ATOM 1446 C CA . ALA A 1 182 ? -11.464 0.400 9.174 1.00 98.19 182 ALA A CA 1
ATOM 1447 C C . ALA A 1 182 ? -10.350 1.181 9.879 1.00 98.19 182 ALA A C 1
ATOM 1449 O O . ALA A 1 182 ? -9.229 0.682 9.961 1.00 98.19 182 ALA A O 1
ATOM 1450 N N . TYR A 1 183 ? -10.661 2.364 10.413 1.00 98.38 183 TYR A N 1
ATOM 1451 C CA . TYR A 1 183 ? -9.763 3.056 11.334 1.00 98.38 183 TYR A CA 1
ATOM 1452 C C . TYR A 1 183 ? -10.131 2.687 12.761 1.00 98.38 183 TYR A C 1
ATOM 1454 O O . TYR A 1 183 ? -11.288 2.860 13.154 1.00 98.38 183 TYR A O 1
ATOM 1462 N N . ILE A 1 184 ? -9.179 2.146 13.523 1.00 98.44 184 ILE A N 1
ATOM 1463 C CA . ILE A 1 184 ? -9.467 1.659 14.874 1.00 98.44 184 ILE A CA 1
ATOM 1464 C C . ILE A 1 184 ? -8.439 2.114 15.907 1.00 98.44 184 ILE A C 1
ATOM 1466 O O . ILE A 1 184 ? -7.232 2.101 15.673 1.00 98.44 184 ILE A O 1
ATOM 1470 N N . LYS A 1 185 ? -8.947 2.430 17.096 1.00 98.44 185 LYS A N 1
ATOM 1471 C CA . LYS A 1 185 ? -8.184 2.565 18.338 1.00 98.44 185 LYS A CA 1
ATOM 1472 C C . LYS A 1 185 ? -8.615 1.469 19.299 1.00 98.44 185 LYS A C 1
ATOM 1474 O O . LYS A 1 185 ? -9.765 1.031 19.269 1.00 98.44 185 LYS A O 1
ATOM 1479 N N . THR A 1 186 ? -7.715 1.016 20.160 1.00 97.94 186 THR A N 1
ATOM 1480 C CA . THR A 1 186 ? -8.001 -0.077 21.092 1.00 97.94 186 THR A CA 1
ATOM 1481 C C . THR A 1 186 ? -7.443 0.176 22.476 1.00 97.94 186 THR A C 1
ATOM 1483 O O . THR A 1 186 ? -6.363 0.744 22.594 1.00 97.94 186 THR A O 1
ATOM 1486 N N . ILE A 1 187 ? -8.127 -0.339 23.497 1.00 98.31 187 ILE A N 1
ATOM 1487 C CA . ILE A 1 187 ? -7.610 -0.480 24.862 1.00 98.31 187 ILE A CA 1
ATOM 1488 C C . ILE A 1 187 ? -7.767 -1.944 25.271 1.00 98.31 187 ILE A C 1
ATOM 1490 O O . ILE A 1 187 ? -8.858 -2.507 25.151 1.00 98.31 187 ILE A O 1
ATOM 1494 N N . THR A 1 188 ? -6.688 -2.561 25.756 1.00 97.56 188 THR A N 1
ATOM 1495 C CA . THR A 1 188 ? -6.710 -3.940 26.265 1.00 97.56 188 THR A CA 1
ATOM 1496 C C . THR A 1 188 ? -6.651 -3.961 27.790 1.00 97.56 188 THR A C 1
ATOM 1498 O O . THR A 1 188 ? -5.810 -3.300 28.389 1.00 97.56 188 THR A O 1
ATOM 1501 N N . VAL A 1 189 ? -7.518 -4.751 28.424 1.00 98.00 189 VAL A N 1
ATOM 1502 C CA . VAL A 1 189 ? -7.602 -4.901 29.886 1.00 98.00 189 VAL A CA 1
ATOM 1503 C C . VAL A 1 189 ? -7.718 -6.365 30.308 1.00 98.00 189 VAL A C 1
ATOM 1505 O O . VAL A 1 189 ? -8.095 -7.234 29.518 1.00 98.00 189 VAL A O 1
ATOM 1508 N N . GLU A 1 190 ? -7.430 -6.651 31.579 1.00 97.38 190 GLU A N 1
ATOM 1509 C CA . GLU A 1 190 ? -7.412 -8.028 32.087 1.00 97.38 190 GLU A CA 1
ATOM 1510 C C . GLU A 1 190 ? -8.778 -8.598 32.477 1.00 97.38 190 GLU A C 1
ATOM 1512 O O . GLU A 1 190 ? -8.957 -9.817 32.514 1.00 97.38 190 GLU A O 1
ATOM 1517 N N . LYS A 1 191 ? -9.756 -7.734 32.770 1.00 97.50 191 LYS A N 1
ATOM 1518 C CA . LYS A 1 191 ? -11.088 -8.134 33.241 1.00 97.50 191 LYS A CA 1
ATOM 1519 C C . LYS A 1 191 ? -12.168 -7.648 32.285 1.00 97.50 191 LYS A C 1
ATOM 1521 O O . LYS A 1 191 ? -12.206 -6.475 31.924 1.00 97.50 191 LYS A O 1
ATOM 1526 N N . GLU A 1 192 ? -13.098 -8.536 31.956 1.00 97.62 192 GLU A N 1
ATOM 1527 C CA . GLU A 1 192 ? -14.247 -8.227 31.101 1.00 97.62 192 GLU A CA 1
ATOM 1528 C C . GLU A 1 192 ? -15.119 -7.109 31.682 1.00 97.62 192 GLU A C 1
ATOM 1530 O O . GLU A 1 192 ? -15.552 -6.220 30.957 1.00 97.62 192 GLU A O 1
ATOM 1535 N N . SER A 1 193 ? -15.301 -7.085 33.006 1.00 97.69 193 SER A N 1
ATOM 1536 C CA . SER A 1 193 ? -16.054 -6.030 33.693 1.00 97.69 193 SER A CA 1
ATOM 1537 C C . SER A 1 193 ? -15.442 -4.638 33.508 1.00 97.69 193 SER A C 1
ATOM 1539 O O . SER A 1 193 ? -16.177 -3.660 33.373 1.00 97.69 193 SER A O 1
ATOM 1541 N N . ILE A 1 194 ? -14.108 -4.539 33.445 1.00 98.06 194 ILE A N 1
ATOM 1542 C CA . ILE A 1 194 ? -13.415 -3.278 33.153 1.00 98.06 194 ILE A CA 1
ATOM 1543 C C . ILE A 1 194 ? -13.657 -2.890 31.693 1.00 98.06 194 ILE A C 1
ATOM 1545 O O . ILE A 1 194 ? -14.009 -1.746 31.425 1.00 98.06 194 ILE A O 1
ATOM 1549 N N . ALA A 1 195 ? -13.556 -3.837 30.755 1.00 98.25 195 ALA A N 1
ATOM 1550 C CA . ALA A 1 195 ? -13.825 -3.571 29.342 1.00 98.25 195 ALA A CA 1
ATOM 1551 C C . ALA A 1 195 ? -15.264 -3.065 29.120 1.00 98.25 195 ALA A C 1
ATOM 1553 O O . ALA A 1 195 ? -15.472 -2.071 28.428 1.00 98.25 195 ALA A O 1
ATOM 1554 N N . LEU A 1 196 ? -16.253 -3.682 29.775 1.00 98.19 196 LEU A N 1
ATOM 1555 C CA . LEU A 1 196 ? -17.652 -3.239 29.741 1.00 98.19 196 LEU A CA 1
ATOM 1556 C C . LEU A 1 196 ? -17.838 -1.832 30.328 1.00 98.19 196 LEU A C 1
ATOM 1558 O O . LEU A 1 196 ? -18.635 -1.051 29.808 1.00 98.19 196 LEU A O 1
ATOM 1562 N N . LYS A 1 197 ? -17.106 -1.486 31.395 1.00 98.12 197 LYS A N 1
ATOM 1563 C CA . LYS A 1 197 ? -17.114 -0.129 31.962 1.00 98.12 197 LYS A CA 1
ATOM 1564 C C . LYS A 1 197 ? -16.547 0.888 30.969 1.00 98.12 197 LYS A C 1
ATOM 1566 O O . LYS A 1 197 ? -17.167 1.926 30.761 1.00 98.12 197 LYS A O 1
ATOM 1571 N N . LEU A 1 198 ? -15.422 0.572 30.329 1.00 98.25 198 LEU A N 1
ATOM 1572 C CA . LEU A 1 198 ? -14.797 1.438 29.329 1.00 98.25 198 LEU A CA 1
ATOM 1573 C C . LEU A 1 198 ? -15.708 1.673 28.121 1.00 98.25 198 LEU A C 1
ATOM 1575 O O . LEU A 1 198 ? -15.817 2.809 27.675 1.00 98.25 198 LEU A O 1
ATOM 1579 N N . ILE A 1 199 ? -16.425 0.645 27.646 1.00 98.12 199 ILE A N 1
ATOM 1580 C CA . ILE A 1 199 ? -17.424 0.805 26.575 1.00 98.12 199 ILE A CA 1
ATOM 1581 C C . ILE A 1 199 ? -18.473 1.857 26.955 1.00 98.12 199 ILE A C 1
ATOM 1583 O O . ILE A 1 199 ? -18.791 2.722 26.149 1.00 98.12 199 ILE A O 1
ATOM 1587 N N . LYS A 1 200 ? -18.974 1.838 28.196 1.00 97.38 200 LYS A N 1
ATOM 1588 C CA . LYS A 1 200 ? -19.961 2.826 28.669 1.00 97.38 200 LYS A CA 1
ATOM 1589 C C . LYS A 1 200 ? -19.386 4.241 28.793 1.00 97.38 200 LYS A C 1
ATOM 1591 O O . LYS A 1 200 ? -20.128 5.205 28.654 1.00 97.38 200 LYS A O 1
ATOM 1596 N N . GLN A 1 201 ? -18.091 4.370 29.081 1.00 97.00 201 GLN A N 1
ATOM 1597 C CA . GLN A 1 201 ? -17.407 5.663 29.217 1.00 97.00 201 GLN A CA 1
ATOM 1598 C C . GLN A 1 201 ? -16.986 6.263 27.865 1.00 97.00 201 GLN A C 1
ATOM 1600 O O . GLN A 1 201 ? -16.835 7.476 27.755 1.00 97.00 201 GLN A O 1
ATOM 1605 N N . ALA A 1 202 ? -16.800 5.430 26.842 1.00 96.06 202 ALA A N 1
ATOM 1606 C CA . ALA A 1 202 ? -16.347 5.805 25.507 1.00 96.06 202 ALA A CA 1
ATOM 1607 C C . ALA A 1 202 ? -17.471 6.400 24.634 1.00 96.06 202 ALA A C 1
ATOM 1609 O O . ALA A 1 202 ? -17.804 5.865 23.578 1.00 96.06 202 ALA A O 1
ATOM 1610 N N . THR A 1 203 ? -18.073 7.502 25.083 1.00 94.31 203 THR A N 1
ATOM 1611 C CA . THR A 1 203 ? -19.225 8.140 24.418 1.00 94.31 203 THR A CA 1
ATOM 1612 C C . THR A 1 203 ? -18.859 8.987 23.196 1.00 94.31 203 THR A C 1
ATOM 1614 O O . THR A 1 203 ? -19.730 9.286 22.385 1.00 94.31 203 THR A O 1
ATOM 1617 N N . SER A 1 204 ? -17.588 9.367 23.049 1.00 96.88 204 SER A N 1
ATOM 1618 C CA . SER A 1 204 ? -17.052 10.109 21.903 1.00 96.88 204 SER A CA 1
ATOM 1619 C C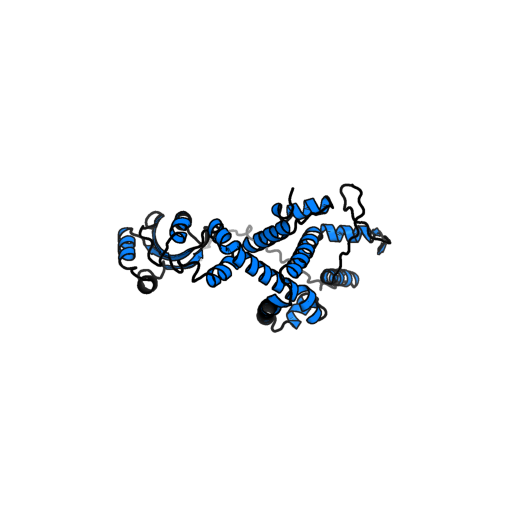 . SER A 1 204 ? -15.587 9.750 21.656 1.00 96.88 204 SER A C 1
ATOM 1621 O O . SER A 1 204 ? -14.964 9.038 22.455 1.00 96.88 204 SER A O 1
ATOM 1623 N N . GLN A 1 205 ? -15.013 10.283 20.575 1.00 96.69 205 GLN A N 1
ATOM 1624 C CA . GLN A 1 205 ? -13.593 10.122 20.286 1.00 96.69 205 GLN A CA 1
ATOM 1625 C C . GLN A 1 205 ? -12.736 10.772 21.373 1.00 96.69 205 GLN A C 1
ATOM 1627 O O . GLN A 1 205 ? -11.794 10.152 21.853 1.00 96.69 205 GLN A O 1
ATOM 1632 N N . GLU A 1 206 ? -13.085 11.980 21.822 1.00 97.94 206 GLU A N 1
ATOM 1633 C CA . GLU A 1 206 ? -12.364 12.674 22.892 1.00 97.94 206 GLU A CA 1
ATOM 1634 C C . GLU A 1 206 ? -12.428 11.897 24.208 1.00 97.94 206 GLU A C 1
ATOM 1636 O O . GLU A 1 206 ? -11.444 11.852 24.947 1.00 97.94 206 GLU A O 1
ATOM 1641 N N . ALA A 1 207 ? -13.571 11.270 24.513 1.00 98.00 207 ALA A N 1
ATOM 1642 C CA . ALA A 1 207 ? -13.707 10.422 25.691 1.00 98.00 207 ALA A CA 1
ATOM 1643 C C . ALA A 1 207 ? -12.797 9.188 25.595 1.00 98.00 207 ALA A C 1
ATOM 1645 O O . ALA A 1 207 ? -12.082 8.878 26.549 1.00 98.00 207 ALA A O 1
ATOM 1646 N N . PHE A 1 208 ? -12.763 8.519 24.438 1.00 98.38 208 PHE A N 1
ATOM 1647 C CA . PHE A 1 208 ? -11.876 7.376 24.226 1.00 98.38 208 PHE A CA 1
ATOM 1648 C C . PHE A 1 208 ? -10.394 7.775 24.254 1.00 98.38 208 PHE A C 1
ATOM 1650 O O . PHE A 1 208 ? -9.592 7.103 24.896 1.00 98.38 208 PHE A O 1
ATOM 1657 N N . ASP A 1 209 ? -10.030 8.905 23.647 1.00 98.25 209 ASP A N 1
ATOM 1658 C CA . ASP A 1 209 ? -8.660 9.426 23.638 1.00 98.25 209 ASP A CA 1
ATOM 1659 C C . ASP A 1 209 ? -8.181 9.811 25.045 1.00 98.25 209 ASP A C 1
ATOM 1661 O O . ASP A 1 209 ? -7.007 9.626 25.371 1.00 98.25 209 ASP A O 1
ATOM 1665 N N . LYS A 1 210 ? -9.078 10.303 25.911 1.00 98.31 210 LYS A N 1
ATOM 1666 C CA . LYS A 1 210 ? -8.782 10.500 27.339 1.00 98.31 210 LYS A CA 1
ATOM 1667 C C . LYS A 1 210 ? -8.518 9.169 28.040 1.00 98.31 210 LYS A C 1
ATOM 1669 O O . LYS A 1 210 ? -7.524 9.067 28.751 1.00 98.31 210 LYS A O 1
ATOM 1674 N N . LEU A 1 211 ? -9.342 8.145 27.798 1.00 98.25 211 LEU A N 1
ATOM 1675 C CA . LEU A 1 211 ? -9.122 6.803 28.353 1.00 98.25 211 LEU A CA 1
ATOM 1676 C C . LEU A 1 211 ? -7.790 6.202 27.879 1.00 98.25 211 LEU A C 1
ATOM 1678 O O . LEU A 1 211 ? -7.086 5.595 28.673 1.00 98.25 211 LEU A O 1
ATOM 1682 N N . MET A 1 212 ? -7.400 6.406 26.618 1.00 98.19 212 MET A N 1
ATOM 1683 C CA . MET A 1 212 ? -6.106 5.941 26.101 1.00 98.19 212 MET A CA 1
ATOM 1684 C C . MET A 1 212 ? -4.902 6.644 26.744 1.00 98.19 212 MET A C 1
ATOM 1686 O O . MET A 1 212 ? -3.808 6.092 26.736 1.00 98.19 212 MET A O 1
ATOM 1690 N N . LYS A 1 213 ? -5.077 7.859 27.275 1.00 97.94 213 LYS A N 1
ATOM 1691 C CA . LYS A 1 213 ? -4.017 8.625 27.953 1.00 97.94 213 LYS A CA 1
ATOM 1692 C C . LYS A 1 213 ? -3.990 8.406 29.466 1.00 97.94 213 LYS A C 1
ATOM 1694 O O . LYS A 1 213 ? -3.006 8.770 30.104 1.00 97.94 213 LYS A O 1
ATOM 1699 N N . ASP A 1 214 ? -5.044 7.823 30.029 1.00 97.69 214 ASP A N 1
ATOM 1700 C CA . ASP A 1 214 ? -5.123 7.465 31.443 1.00 97.69 214 ASP A CA 1
ATOM 1701 C C . ASP A 1 214 ? -3.988 6.494 31.806 1.00 97.69 214 ASP A C 1
ATOM 1703 O O . ASP A 1 214 ? -3.726 5.524 31.088 1.00 97.69 214 ASP A O 1
ATOM 1707 N N . SER A 1 215 ? -3.302 6.747 32.922 1.00 96.75 215 SER A N 1
ATOM 1708 C CA . SER A 1 215 ? -2.165 5.938 33.371 1.00 96.75 215 SER A CA 1
ATOM 1709 C C . SER A 1 215 ? -2.536 4.477 33.636 1.00 96.75 215 SER A C 1
ATOM 1711 O O . SER A 1 215 ? -1.673 3.607 33.530 1.00 96.75 215 SER A O 1
ATOM 1713 N N . ALA A 1 216 ? -3.810 4.181 33.914 1.00 95.88 216 ALA A N 1
ATOM 1714 C CA . ALA A 1 216 ? -4.302 2.819 34.079 1.00 95.88 216 ALA A CA 1
ATOM 1715 C C . ALA A 1 216 ? -4.336 2.015 32.765 1.00 95.88 216 ALA A C 1
ATOM 1717 O O . ALA A 1 216 ? -4.324 0.783 32.807 1.00 95.88 216 ALA A O 1
ATOM 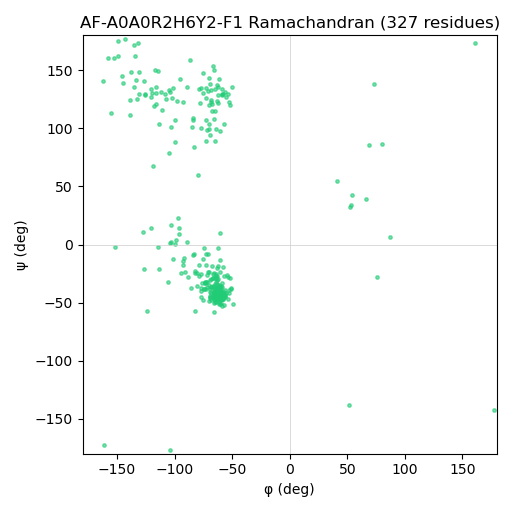1718 N N . TYR A 1 217 ? -4.398 2.681 31.605 1.00 97.06 217 TYR A N 1
ATOM 1719 C CA . TYR A 1 217 ? -4.658 2.029 30.313 1.00 97.06 217 TYR A CA 1
ATOM 1720 C C . TYR A 1 217 ? -3.626 2.335 29.228 1.00 97.06 217 TYR A C 1
ATOM 1722 O O . TYR A 1 217 ? -3.518 1.562 28.276 1.00 97.06 217 TYR A O 1
ATOM 1730 N N . SER A 1 218 ? -2.866 3.422 29.353 1.00 95.62 218 SER A N 1
ATOM 1731 C CA . SER A 1 218 ? -2.011 3.954 28.287 1.00 95.62 218 SER A CA 1
ATOM 1732 C C . SER A 1 218 ? -0.954 2.979 27.772 1.00 95.62 218 SER A C 1
ATOM 1734 O O . SER A 1 218 ? -0.696 2.939 26.573 1.00 95.62 218 SER A O 1
ATOM 1736 N N . SER A 1 219 ? -0.413 2.114 28.633 1.00 96.31 219 SER A N 1
ATOM 1737 C CA . SER A 1 219 ? 0.539 1.062 28.243 1.00 96.31 219 SER A CA 1
ATOM 1738 C C . SER A 1 219 ? -0.069 -0.043 27.368 1.00 96.31 219 SER A C 1
ATOM 1740 O O . SER A 1 219 ? 0.663 -0.771 26.702 1.00 96.31 219 SER A O 1
ATOM 1742 N N . ASN A 1 220 ? -1.399 -0.166 27.354 1.00 95.62 220 ASN A N 1
ATOM 1743 C CA . ASN A 1 220 ? -2.157 -1.175 26.610 1.00 95.62 220 ASN A CA 1
ATOM 1744 C C . ASN A 1 220 ? -3.132 -0.549 25.596 1.00 95.62 220 ASN A C 1
ATOM 1746 O O . ASN A 1 220 ? -4.044 -1.227 25.102 1.00 95.62 220 ASN A O 1
ATOM 1750 N N . ALA A 1 221 ? -2.961 0.744 25.319 1.00 97.50 221 ALA A N 1
ATOM 1751 C CA . ALA A 1 221 ? -3.714 1.489 24.330 1.00 97.50 221 ALA A CA 1
ATOM 1752 C C . ALA A 1 221 ? -2.945 1.533 23.003 1.00 97.50 221 ALA A C 1
ATOM 1754 O O . ALA A 1 221 ? -1.724 1.657 22.988 1.00 97.50 221 ALA A O 1
ATOM 1755 N N . ASN A 1 222 ? -3.653 1.442 21.878 1.00 96.75 222 ASN A N 1
ATOM 1756 C CA . ASN A 1 222 ? -3.038 1.564 20.559 1.00 96.75 222 ASN A CA 1
ATOM 1757 C C . ASN A 1 222 ? -3.962 2.273 19.567 1.00 96.75 222 ASN A C 1
ATOM 1759 O O . ASN A 1 222 ? -5.158 1.986 19.530 1.00 96.75 222 ASN A O 1
ATOM 1763 N N . ASP A 1 223 ? -3.402 3.158 18.746 1.00 97.44 223 ASP A N 1
ATOM 1764 C CA . ASP A 1 223 ? -4.072 3.708 17.567 1.00 97.44 223 ASP A CA 1
ATOM 1765 C C . ASP A 1 223 ? -3.503 3.016 16.332 1.00 97.44 223 ASP A C 1
ATOM 1767 O O . ASP A 1 223 ? -2.401 3.317 15.872 1.00 97.44 223 ASP A O 1
ATOM 1771 N N . TYR A 1 224 ? -4.256 2.050 15.813 1.00 96.12 224 TYR A N 1
ATOM 1772 C CA . TYR A 1 224 ? -3.838 1.288 14.645 1.00 96.12 224 TYR A CA 1
ATOM 1773 C C . TYR A 1 224 ? -3.965 2.081 13.345 1.00 96.12 224 TYR A C 1
ATOM 1775 O O . TYR A 1 224 ? -3.449 1.628 12.323 1.00 96.12 224 TYR A O 1
ATOM 1783 N N . LYS A 1 225 ? -4.654 3.231 13.355 1.00 96.81 225 LYS A N 1
ATOM 1784 C CA . LYS A 1 225 ? -5.072 3.930 12.137 1.00 96.81 225 LYS A CA 1
ATOM 1785 C C . LYS A 1 225 ? -5.811 2.972 11.200 1.00 96.81 225 LYS A C 1
ATOM 1787 O O . LYS A 1 225 ? -6.637 2.186 11.670 1.00 96.81 225 LYS A O 1
ATOM 1792 N N . LEU A 1 226 ? -5.543 3.045 9.895 1.00 97.06 226 LEU A N 1
ATOM 1793 C CA . LEU A 1 226 ? -6.138 2.170 8.896 1.00 97.06 226 LEU A CA 1
ATOM 1794 C C . LEU A 1 226 ? -5.653 0.726 9.065 1.00 97.06 226 LEU A C 1
ATOM 1796 O O . LEU A 1 226 ? -4.478 0.412 8.885 1.00 97.06 226 LEU A O 1
ATOM 1800 N N . VAL A 1 227 ? -6.598 -0.180 9.280 1.00 97.25 227 VAL A N 1
ATOM 1801 C CA . VAL A 1 227 ? -6.396 -1.625 9.163 1.00 97.25 227 VAL A CA 1
ATOM 1802 C C . VAL A 1 227 ? -7.275 -2.204 8.063 1.00 97.25 227 VAL A C 1
ATOM 1804 O O . VAL A 1 227 ? -8.359 -1.697 7.778 1.00 97.25 227 VAL A O 1
ATOM 1807 N N . THR A 1 228 ? -6.812 -3.284 7.436 1.00 97.00 228 THR A N 1
ATOM 1808 C CA . THR A 1 228 ? -7.483 -3.960 6.318 1.00 97.00 228 THR A CA 1
ATOM 1809 C C . THR A 1 228 ? -7.469 -5.478 6.503 1.00 97.00 228 THR A C 1
ATOM 1811 O O . THR A 1 228 ? -6.776 -6.025 7.366 1.00 97.00 228 THR A O 1
ATOM 1814 N N . SER A 1 229 ? -8.194 -6.200 5.647 1.00 94.44 229 SER A N 1
ATOM 1815 C CA . SER A 1 229 ? -8.135 -7.665 5.562 1.00 94.44 229 SER A CA 1
ATOM 1816 C C . SER A 1 229 ? -6.717 -8.185 5.273 1.00 94.44 229 SER A C 1
ATOM 1818 O O . SER A 1 229 ? -6.406 -9.340 5.584 1.00 94.44 229 SER A O 1
ATOM 1820 N N . LYS A 1 230 ? -5.830 -7.331 4.746 1.00 93.88 230 LYS A N 1
ATOM 1821 C CA . LYS A 1 230 ? -4.421 -7.625 4.460 1.00 93.88 230 LYS A CA 1
ATOM 1822 C C . LYS A 1 230 ? -3.462 -7.276 5.595 1.00 93.88 230 LYS A C 1
ATOM 1824 O O . LYS A 1 230 ? -2.331 -7.740 5.553 1.00 93.88 230 LYS A O 1
ATOM 1829 N N . THR A 1 231 ? -3.894 -6.537 6.620 1.00 93.75 231 THR A N 1
ATOM 1830 C CA . THR A 1 231 ? -3.047 -6.233 7.784 1.00 93.75 231 THR A CA 1
ATOM 1831 C C . THR A 1 231 ? -2.575 -7.524 8.448 1.00 93.75 231 THR A C 1
ATOM 1833 O O . THR A 1 231 ? -3.384 -8.420 8.718 1.00 93.75 231 THR A O 1
ATOM 1836 N N . ASP A 1 232 ? -1.270 -7.636 8.685 1.00 90.75 232 ASP A N 1
ATOM 1837 C CA . ASP A 1 232 ? -0.666 -8.842 9.243 1.00 90.75 232 ASP A CA 1
ATOM 1838 C C . ASP A 1 232 ? -1.133 -9.101 10.685 1.00 90.75 232 ASP A C 1
ATOM 1840 O O . ASP A 1 232 ? -1.453 -8.176 11.436 1.00 90.75 232 ASP A O 1
ATOM 1844 N N . THR A 1 233 ? -1.186 -10.374 11.086 1.00 86.00 233 THR A N 1
ATOM 1845 C CA . THR A 1 233 ? -1.643 -10.756 12.429 1.00 86.00 233 THR A CA 1
ATOM 1846 C C . THR A 1 233 ? -0.657 -10.437 13.552 1.00 86.00 233 THR A C 1
ATOM 1848 O O . THR A 1 233 ? -1.062 -10.406 14.714 1.00 86.00 233 THR A O 1
ATOM 1851 N N . THR A 1 234 ? 0.616 -10.206 13.224 1.00 86.69 234 THR A N 1
ATOM 1852 C CA . THR A 1 234 ? 1.629 -9.684 14.152 1.00 86.69 234 THR A CA 1
ATOM 1853 C C . THR A 1 234 ? 1.354 -8.226 14.511 1.00 86.69 234 THR A C 1
ATOM 1855 O O . THR A 1 234 ? 1.612 -7.819 15.638 1.00 86.69 234 THR A O 1
ATOM 1858 N N . THR A 1 235 ? 0.757 -7.461 13.592 1.00 86.50 235 THR A N 1
ATOM 1859 C CA . THR A 1 235 ? 0.283 -6.098 13.848 1.00 86.50 235 THR A CA 1
ATOM 1860 C C . THR A 1 235 ? -1.093 -6.125 14.508 1.00 86.50 235 THR A C 1
ATOM 1862 O O . THR A 1 235 ? -1.267 -5.604 15.606 1.00 86.50 235 THR A O 1
ATOM 1865 N N . LEU A 1 236 ? -2.082 -6.759 13.871 1.00 92.12 236 LEU A N 1
ATOM 1866 C CA . LEU A 1 236 ? -3.468 -6.772 14.333 1.00 92.12 236 LEU A CA 1
ATOM 1867 C C . LEU A 1 236 ? -3.870 -8.162 14.822 1.00 92.12 236 LEU A C 1
ATOM 1869 O O . LEU A 1 236 ? -3.990 -9.096 14.029 1.00 92.12 236 LEU A O 1
ATOM 1873 N N . ASN A 1 237 ? -4.169 -8.293 16.117 1.00 92.25 237 ASN A N 1
ATOM 1874 C CA . ASN A 1 237 ? -4.565 -9.576 16.690 1.00 92.25 237 ASN A CA 1
ATOM 1875 C C . ASN A 1 237 ? -5.684 -10.254 15.873 1.00 92.25 237 ASN A C 1
ATOM 1877 O O . ASN A 1 237 ? -6.695 -9.632 15.540 1.00 92.25 237 ASN A O 1
ATOM 1881 N N . LYS A 1 238 ? -5.540 -11.563 15.622 1.00 94.25 238 LYS A N 1
ATOM 1882 C CA . LYS A 1 238 ? -6.479 -12.355 14.809 1.00 94.25 238 LYS A CA 1
ATOM 1883 C C . LYS A 1 238 ? -7.943 -12.201 15.240 1.00 94.25 238 LYS A C 1
ATOM 1885 O O . LYS A 1 238 ? -8.817 -12.150 14.384 1.00 94.25 238 LYS A O 1
ATOM 1890 N N . ARG A 1 239 ? -8.243 -12.095 16.540 1.00 94.19 239 ARG A N 1
ATOM 1891 C CA . ARG A 1 239 ? -9.627 -11.935 17.023 1.00 94.19 239 ARG A CA 1
ATOM 1892 C C . ARG A 1 239 ? -10.197 -10.543 16.759 1.00 94.19 239 ARG A C 1
ATOM 1894 O O . ARG A 1 239 ? -11.390 -10.437 16.484 1.00 94.19 239 ARG A O 1
ATOM 1901 N N . ILE A 1 240 ? -9.362 -9.504 16.786 1.00 95.25 240 ILE A N 1
ATOM 1902 C CA . ILE A 1 240 ? -9.754 -8.156 16.351 1.00 95.25 240 ILE A CA 1
ATOM 1903 C C . ILE A 1 240 ? -9.975 -8.174 14.834 1.00 95.25 240 ILE A C 1
ATOM 1905 O O . ILE A 1 240 ? -11.041 -7.783 14.365 1.00 95.25 240 ILE A O 1
ATOM 1909 N N . LYS A 1 241 ? -9.031 -8.746 14.075 1.00 94.75 241 LYS A N 1
ATOM 1910 C CA . LYS A 1 241 ? -9.124 -8.899 12.615 1.00 94.75 241 LYS A CA 1
ATOM 1911 C C . LYS A 1 241 ? -10.381 -9.662 12.171 1.00 94.75 241 LYS A C 1
ATOM 1913 O O . LYS A 1 241 ? -11.030 -9.259 11.214 1.00 94.75 241 LYS A O 1
ATOM 1918 N N . ASN A 1 242 ? -10.788 -10.705 12.897 1.00 94.62 242 ASN A N 1
ATOM 1919 C CA . ASN A 1 242 ? -12.023 -11.451 12.619 1.00 94.62 242 ASN A CA 1
ATOM 1920 C C . ASN A 1 242 ? -13.304 -10.604 12.758 1.00 94.62 242 ASN A C 1
ATOM 1922 O O . ASN A 1 242 ? -14.341 -10.982 12.222 1.00 94.62 242 ASN A O 1
ATOM 1926 N N . ASN A 1 243 ? -13.254 -9.477 13.475 1.00 96.06 243 ASN A N 1
ATOM 1927 C CA . ASN A 1 243 ? -14.370 -8.538 13.604 1.00 96.06 243 ASN A CA 1
ATOM 1928 C C . ASN A 1 243 ? -14.250 -7.335 12.651 1.00 96.06 243 ASN A C 1
ATOM 1930 O O . ASN A 1 243 ? -15.112 -6.460 12.674 1.00 96.06 243 ASN A O 1
ATOM 1934 N N . LEU A 1 244 ? -13.235 -7.294 11.779 1.00 96.12 244 LEU A N 1
ATOM 1935 C CA . LEU A 1 244 ? -12.962 -6.146 10.915 1.00 96.12 244 LEU A CA 1
ATOM 1936 C C . LEU A 1 244 ? -14.131 -5.789 9.986 1.00 96.12 244 LEU A C 1
ATOM 1938 O O . LEU A 1 244 ? -14.412 -4.611 9.787 1.00 96.12 244 LEU A O 1
ATOM 1942 N N . SER A 1 245 ? -14.856 -6.784 9.467 1.00 96.25 245 SER A N 1
ATOM 1943 C CA . SER A 1 245 ? -16.057 -6.544 8.656 1.00 96.25 245 SER A CA 1
ATOM 1944 C C . SER A 1 245 ? -17.134 -5.777 9.427 1.00 96.25 245 SER A C 1
ATOM 1946 O O . SER A 1 245 ? -17.789 -4.907 8.857 1.00 96.25 245 SER A O 1
ATOM 1948 N N . LYS A 1 246 ? -17.273 -6.035 10.734 1.00 97.75 246 LYS A N 1
ATOM 1949 C CA . LYS A 1 246 ? -18.214 -5.324 11.605 1.00 97.75 246 LYS A CA 1
ATOM 1950 C C . LYS A 1 246 ? -17.773 -3.881 11.815 1.00 97.75 246 LYS A C 1
ATOM 1952 O O . LYS A 1 246 ? -18.590 -2.985 11.633 1.00 97.75 246 LYS A O 1
ATOM 1957 N N . PHE A 1 247 ? -16.490 -3.649 12.103 1.00 97.81 247 PHE A N 1
ATOM 1958 C CA . PHE A 1 247 ? -15.945 -2.291 12.241 1.00 97.81 247 PHE A CA 1
ATOM 1959 C C . PHE A 1 247 ? -16.115 -1.496 10.948 1.00 97.81 247 PHE A C 1
ATOM 1961 O O . PHE A 1 247 ? -16.631 -0.386 10.961 1.00 97.81 247 PHE A O 1
ATOM 1968 N N . SER A 1 248 ? -15.765 -2.101 9.811 1.00 96.94 248 SER A N 1
ATOM 1969 C CA . SER A 1 248 ? -15.904 -1.469 8.500 1.00 96.94 248 SER A CA 1
ATOM 1970 C C . SER A 1 248 ? -17.368 -1.179 8.144 1.00 96.94 248 SER A C 1
ATOM 1972 O O . SER A 1 248 ? -17.633 -0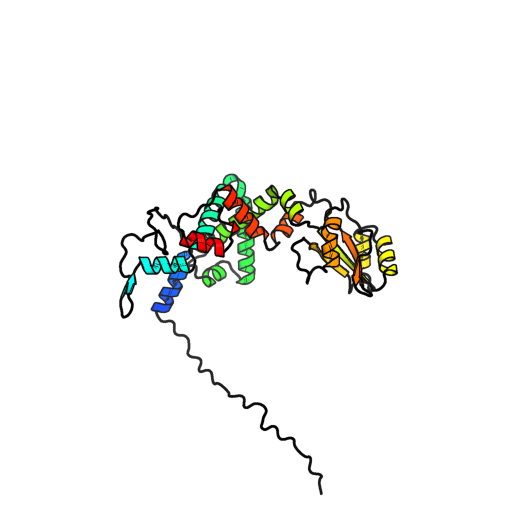.261 7.378 1.00 96.94 248 SER A O 1
ATOM 1974 N N . SER A 1 249 ? -18.337 -1.913 8.696 1.00 96.25 249 SER A N 1
ATOM 1975 C CA . SER A 1 249 ? -19.767 -1.668 8.457 1.00 96.25 249 SER A CA 1
ATOM 1976 C C . SER A 1 249 ? -20.394 -0.585 9.345 1.00 96.25 249 SER A C 1
ATOM 1978 O O . SER A 1 249 ? -21.543 -0.205 9.108 1.00 96.25 249 SER A O 1
ATOM 1980 N N . MET A 1 250 ? -19.676 -0.088 10.360 1.00 97.06 250 MET A N 1
ATOM 1981 C CA . MET A 1 250 ? -20.186 0.977 11.226 1.00 97.06 250 MET A CA 1
ATOM 1982 C C . MET A 1 250 ? -20.444 2.248 10.411 1.00 97.06 250 MET A C 1
ATOM 1984 O O . MET A 1 250 ? -19.637 2.628 9.564 1.00 97.06 250 MET A O 1
ATOM 1988 N N . LYS A 1 251 ? -21.599 2.877 10.658 1.00 95.00 251 LYS A N 1
ATOM 1989 C CA . LYS A 1 251 ? -22.048 4.089 9.952 1.00 95.00 251 LYS A CA 1
ATOM 1990 C C . LYS A 1 251 ? -21.608 5.384 10.628 1.00 95.00 251 LYS A C 1
ATOM 1992 O O . LYS A 1 251 ? -21.563 6.409 9.965 1.00 95.00 251 LYS A O 1
ATOM 1997 N N . ASN A 1 252 ? -21.343 5.317 11.930 1.00 96.12 252 ASN A N 1
ATOM 1998 C CA . ASN A 1 252 ? -20.951 6.447 12.755 1.00 96.12 252 ASN A CA 1
ATOM 1999 C C . ASN A 1 252 ? -19.724 6.066 13.571 1.00 96.12 252 ASN A C 1
ATOM 2001 O O . ASN A 1 252 ? -19.584 4.906 13.980 1.00 96.12 252 ASN A O 1
ATOM 2005 N N . ASP A 1 253 ? -18.891 7.064 13.838 1.00 98.19 253 ASP A N 1
ATOM 2006 C CA . ASP A 1 253 ? -17.761 6.934 14.741 1.00 98.19 253 ASP A CA 1
ATOM 2007 C C . ASP A 1 253 ? -18.275 6.590 16.139 1.00 98.19 253 ASP A C 1
ATOM 2009 O O . ASP A 1 253 ? -19.331 7.062 16.570 1.00 98.19 253 ASP A O 1
ATOM 2013 N N . GLY A 1 254 ? -17.546 5.731 16.840 1.00 98.25 254 GLY A N 1
ATOM 2014 C CA . GLY A 1 254 ? -17.964 5.292 18.158 1.00 98.25 254 GLY A CA 1
ATOM 2015 C C . GLY A 1 254 ? -17.297 4.010 18.620 1.00 98.25 254 GLY A C 1
ATOM 2016 O O . GLY A 1 254 ? -16.582 3.322 17.886 1.00 98.25 254 GLY A O 1
ATOM 2017 N N . VAL A 1 255 ? -17.569 3.669 19.874 1.00 98.06 255 VAL A N 1
ATOM 2018 C CA . VAL A 1 255 ? -17.125 2.411 20.462 1.00 98.06 255 VAL A CA 1
ATOM 2019 C C . VAL A 1 255 ? -17.928 1.235 19.903 1.00 98.06 255 VAL A C 1
ATOM 2021 O O . VAL A 1 255 ? -19.156 1.270 19.813 1.00 98.06 255 VAL A O 1
ATOM 2024 N N . TYR A 1 256 ? -17.235 0.160 19.537 1.00 97.94 256 TYR A N 1
ATOM 2025 C CA . TYR A 1 256 ? -17.875 -1.103 19.198 1.00 97.94 256 TYR A CA 1
ATOM 2026 C C . TYR A 1 256 ? -18.493 -1.707 20.475 1.00 97.94 256 TYR A C 1
ATOM 2028 O O . TYR A 1 256 ? -17.780 -1.905 21.462 1.00 97.94 256 TYR A O 1
ATOM 2036 N N . PRO A 1 257 ? -19.802 -2.023 20.493 1.00 95.81 257 PRO A N 1
ATOM 2037 C CA . PRO A 1 257 ? -20.543 -2.265 21.736 1.00 95.81 257 PRO A CA 1
ATOM 2038 C C . PRO A 1 257 ? -20.241 -3.615 22.400 1.00 95.81 257 PRO A C 1
ATOM 2040 O O . PRO A 1 257 ? -20.777 -3.914 23.465 1.00 95.81 257 PRO A O 1
ATOM 2043 N N . THR A 1 258 ? -19.414 -4.459 21.783 1.00 95.69 258 THR A N 1
ATOM 2044 C CA . THR A 1 258 ? -19.102 -5.798 22.288 1.00 95.69 258 THR A CA 1
ATOM 2045 C C . THR A 1 258 ? -17.629 -5.909 22.648 1.00 95.69 258 THR A C 1
ATOM 2047 O O . THR A 1 258 ? -16.752 -5.623 21.833 1.00 95.69 258 THR A O 1
ATOM 2050 N N . VAL A 1 259 ? -17.356 -6.407 23.854 1.00 95.44 259 VAL A N 1
ATOM 2051 C CA . VAL A 1 259 ? -15.997 -6.728 24.296 1.00 95.44 259 VAL A CA 1
ATOM 2052 C C . VAL A 1 259 ? -15.423 -7.863 23.449 1.00 95.44 259 VAL A C 1
ATOM 2054 O O . VAL A 1 259 ? -16.059 -8.897 23.248 1.00 95.44 259 VAL A O 1
ATOM 2057 N N . ILE A 1 260 ? -14.182 -7.707 22.990 1.00 96.81 260 ILE A N 1
ATOM 2058 C CA . ILE A 1 260 ? -13.483 -8.749 22.235 1.00 96.81 260 ILE A CA 1
ATOM 2059 C C . ILE A 1 260 ? -12.536 -9.487 23.176 1.00 96.81 260 ILE A C 1
ATOM 2061 O O . ILE A 1 260 ? -11.487 -8.973 23.559 1.00 96.81 260 ILE A O 1
ATOM 2065 N N . LYS A 1 261 ? -12.878 -10.725 23.538 1.00 96.12 261 LYS A N 1
ATOM 2066 C CA . LYS A 1 261 ? -11.984 -11.596 24.311 1.00 96.12 261 LYS A CA 1
ATOM 2067 C C . LYS A 1 261 ? -10.845 -12.092 23.425 1.00 96.12 261 LYS A C 1
ATOM 2069 O O . LYS A 1 261 ? -11.061 -12.957 22.578 1.00 96.12 261 LYS A O 1
ATOM 2074 N N . GLN A 1 262 ? -9.640 -11.564 23.634 1.00 91.50 262 GLN A N 1
ATOM 2075 C CA . GLN A 1 262 ? -8.424 -11.940 22.912 1.00 91.50 262 GLN A CA 1
ATOM 2076 C C . GLN A 1 262 ? -7.877 -13.301 23.380 1.00 91.50 262 GLN A C 1
ATOM 2078 O O . GLN A 1 262 ? -7.571 -14.177 22.566 1.00 91.50 262 GLN A O 1
ATOM 2083 N N . SER A 1 263 ? -7.784 -13.480 24.699 1.00 91.25 263 SER A N 1
ATOM 2084 C CA . SER A 1 263 ? -7.322 -14.696 25.381 1.00 91.25 263 SER A CA 1
ATOM 2085 C C . SER A 1 263 ? -7.779 -14.688 26.846 1.00 91.25 263 SER A C 1
ATOM 2087 O O . SER A 1 263 ? -8.541 -13.813 27.264 1.00 91.25 263 SER A O 1
ATOM 2089 N N . THR A 1 264 ? -7.312 -15.643 27.657 1.00 91.50 264 THR A N 1
ATOM 2090 C CA . THR A 1 264 ? -7.435 -15.568 29.122 1.00 91.50 264 THR A CA 1
ATOM 2091 C C . THR A 1 264 ? -6.857 -14.240 29.609 1.00 91.50 264 THR A C 1
ATOM 2093 O O . THR A 1 264 ? -5.753 -13.874 29.205 1.00 91.50 264 THR A O 1
ATOM 2096 N N . LYS A 1 265 ? -7.624 -13.516 30.434 1.00 93.31 265 LYS A N 1
ATOM 2097 C CA . LYS A 1 265 ? -7.264 -12.201 30.984 1.00 93.31 265 LYS A CA 1
ATOM 2098 C C . LYS A 1 265 ? -6.835 -11.160 29.935 1.00 93.31 265 LYS A C 1
ATOM 2100 O O . LYS A 1 265 ? -5.979 -10.332 30.213 1.00 93.31 265 LYS A O 1
ATOM 2105 N N . LYS A 1 266 ? -7.386 -11.196 28.717 1.00 96.25 266 LYS A N 1
ATOM 2106 C CA . LYS A 1 266 ? -7.179 -10.133 27.719 1.00 96.25 266 LYS A CA 1
ATOM 2107 C C . LYS A 1 266 ? -8.481 -9.835 26.993 1.00 96.25 266 LYS A C 1
ATOM 2109 O O . LYS A 1 266 ? -8.965 -10.658 26.213 1.00 96.25 266 LYS A O 1
ATOM 2114 N N . TYR A 1 267 ? -9.018 -8.654 27.250 1.00 98.12 267 TYR A N 1
ATOM 2115 C CA . TYR A 1 267 ? -10.276 -8.151 26.719 1.00 98.12 267 TYR A CA 1
ATOM 2116 C C . TYR A 1 267 ? -10.023 -6.806 26.056 1.00 98.12 267 TYR A C 1
ATOM 2118 O O . TYR A 1 267 ? -9.392 -5.938 26.652 1.00 98.12 267 TYR A O 1
ATOM 2126 N N . VAL A 1 268 ? -10.494 -6.646 24.826 1.00 97.94 268 VAL A N 1
ATOM 2127 C CA . VAL A 1 268 ? -10.216 -5.474 23.999 1.00 97.94 268 VAL A CA 1
ATOM 2128 C C . VAL A 1 268 ? -11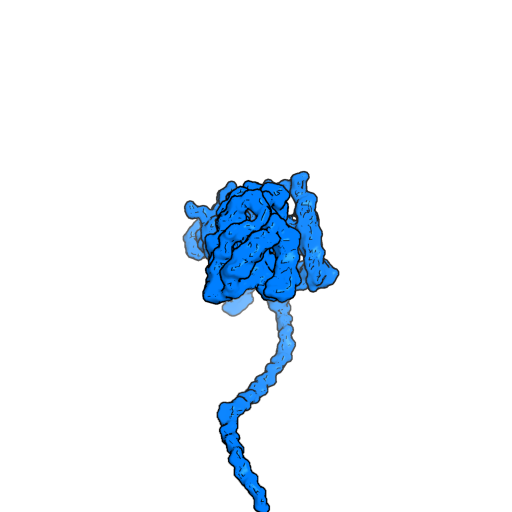.494 -4.675 23.803 1.00 97.94 268 VAL A C 1
ATOM 2130 O O . VAL A 1 268 ? -12.533 -5.228 23.429 1.00 97.94 268 VAL A O 1
ATOM 2133 N N . VAL A 1 269 ? -11.389 -3.372 24.037 1.00 98.38 269 VAL A N 1
ATOM 2134 C CA . VAL A 1 269 ? -12.379 -2.365 23.655 1.00 98.38 269 VAL A CA 1
ATOM 2135 C C . VAL A 1 269 ? -11.875 -1.675 22.398 1.00 98.38 269 VAL A C 1
ATOM 2137 O O . VAL A 1 269 ? -10.697 -1.331 22.325 1.00 98.38 269 VAL A O 1
ATOM 2140 N N . VAL A 1 270 ? -12.751 -1.493 21.411 1.00 98.44 270 VAL A N 1
ATOM 2141 C CA . VAL A 1 270 ? -12.400 -0.925 20.105 1.00 98.44 270 VAL A CA 1
ATOM 2142 C C . VAL A 1 270 ? -13.226 0.329 19.868 1.00 98.44 270 VAL A C 1
ATOM 2144 O O . VAL A 1 270 ? -14.450 0.267 19.940 1.00 98.44 270 VAL A O 1
ATOM 2147 N N . TYR A 1 271 ? -12.570 1.439 19.552 1.00 98.69 271 TYR A N 1
ATOM 2148 C CA . TYR A 1 271 ? -13.207 2.636 19.014 1.00 98.69 271 TYR A CA 1
ATOM 2149 C C . TYR A 1 271 ? -12.951 2.697 17.513 1.00 98.69 271 TYR A C 1
ATOM 2151 O O . TYR A 1 271 ? -11.801 2.611 17.080 1.00 98.69 271 TYR A O 1
ATOM 2159 N N . VAL A 1 272 ? -14.013 2.819 16.724 1.00 98.62 272 VAL A N 1
ATOM 2160 C CA . VAL A 1 272 ? -13.941 2.935 15.267 1.00 98.62 272 VAL A CA 1
ATOM 2161 C C . VAL A 1 272 ? -14.184 4.390 14.893 1.00 98.62 272 VAL A C 1
ATOM 2163 O O . VAL A 1 272 ? -15.127 5.004 15.388 1.00 98.62 272 VAL A O 1
ATOM 2166 N N . TYR A 1 273 ? -13.326 4.939 14.039 1.00 98.25 273 TYR A N 1
ATOM 2167 C CA . TYR A 1 273 ? -13.396 6.334 13.601 1.00 98.25 273 TYR A CA 1
ATOM 2168 C C . TYR A 1 273 ? -13.288 6.452 12.079 1.00 98.25 273 TYR A C 1
ATOM 2170 O O . TYR A 1 273 ? -13.075 5.446 11.396 1.00 98.25 273 TYR A O 1
ATOM 2178 N N . ASN A 1 274 ? -13.475 7.658 11.535 1.00 97.31 274 ASN A N 1
ATOM 2179 C CA . ASN A 1 274 ? -13.493 7.912 10.088 1.00 97.31 274 ASN A CA 1
ATOM 2180 C C . ASN A 1 274 ? -14.483 7.004 9.328 1.00 97.31 274 ASN A C 1
ATOM 2182 O O . ASN A 1 274 ? -14.237 6.598 8.193 1.00 97.31 274 ASN A O 1
ATOM 2186 N N . THR A 1 275 ? -15.609 6.658 9.954 1.00 97.50 275 THR A N 1
ATOM 2187 C CA . THR A 1 275 ? -16.576 5.682 9.422 1.00 97.50 275 THR A CA 1
ATOM 2188 C C . THR A 1 275 ? -17.280 6.153 8.151 1.00 97.50 275 THR A C 1
ATOM 2190 O O . THR A 1 275 ? -17.602 5.330 7.285 1.00 97.50 275 THR A O 1
ATOM 2193 N N . ASP A 1 276 ? -17.450 7.469 7.986 1.00 96.75 276 ASP A N 1
ATOM 2194 C CA . ASP A 1 276 ? -17.908 8.074 6.737 1.00 96.75 276 ASP A CA 1
ATOM 2195 C C . ASP A 1 276 ? -16.793 8.032 5.681 1.00 96.75 276 ASP A C 1
ATOM 2197 O O . ASP A 1 276 ? -15.968 8.940 5.542 1.00 96.75 276 ASP A O 1
ATOM 2201 N N . LYS A 1 277 ? -16.769 6.937 4.924 1.00 95.31 277 LYS A N 1
ATOM 2202 C CA . LYS A 1 277 ? -15.759 6.680 3.891 1.00 95.31 277 LYS A CA 1
ATOM 2203 C C . LYS A 1 277 ? -15.849 7.640 2.707 1.00 95.31 277 LYS A C 1
ATOM 2205 O O . LYS A 1 277 ? -14.848 7.865 2.038 1.00 95.31 277 LYS A O 1
ATOM 2210 N N . ASN A 1 278 ? -17.025 8.211 2.441 1.00 94.69 278 ASN A N 1
ATOM 2211 C CA . ASN A 1 278 ? -17.191 9.163 1.345 1.00 94.69 278 ASN A CA 1
ATOM 2212 C C . ASN A 1 278 ? -16.634 10.529 1.736 1.00 94.69 278 ASN A C 1
ATOM 2214 O O . ASN A 1 278 ? -15.875 11.118 0.968 1.00 94.69 278 ASN A O 1
ATOM 2218 N N . LYS A 1 279 ? -16.946 10.997 2.949 1.00 96.88 279 LYS A N 1
ATOM 2219 C CA . LYS A 1 279 ? -16.375 12.232 3.495 1.00 96.88 279 LYS A CA 1
ATOM 2220 C C . LYS A 1 279 ? -14.857 12.137 3.661 1.00 96.88 279 LYS A C 1
ATOM 2222 O O . LYS A 1 279 ? -14.157 13.100 3.381 1.00 96.88 279 LYS A O 1
ATOM 2227 N N . ASN A 1 280 ? -14.346 10.971 4.059 1.00 95.94 280 ASN A N 1
ATOM 2228 C CA . ASN A 1 280 ? -12.915 10.730 4.280 1.00 95.94 280 ASN A CA 1
ATOM 2229 C C . ASN A 1 280 ? -12.213 10.062 3.081 1.00 95.94 280 ASN A C 1
ATOM 2231 O O . ASN A 1 280 ? -11.186 9.399 3.250 1.00 95.94 280 ASN A O 1
ATOM 2235 N N . LYS A 1 281 ? -12.766 10.191 1.866 1.00 96.00 281 LYS A N 1
ATOM 2236 C CA . LYS A 1 281 ? -12.317 9.428 0.691 1.00 96.00 281 LYS A CA 1
ATOM 2237 C C . LYS A 1 281 ? -10.826 9.602 0.395 1.00 96.00 281 LYS A C 1
ATOM 2239 O O . LYS A 1 281 ? -10.147 8.603 0.169 1.00 96.00 281 LYS A O 1
ATOM 2244 N N . ASP A 1 282 ? -10.313 10.829 0.430 1.00 95.00 282 ASP A N 1
ATOM 2245 C CA . ASP A 1 282 ? -8.900 11.102 0.132 1.00 95.00 282 ASP A CA 1
ATOM 2246 C C . ASP A 1 282 ? -7.958 10.492 1.179 1.00 95.00 282 ASP A C 1
ATOM 2248 O O . ASP A 1 282 ? -6.951 9.885 0.819 1.00 95.00 282 ASP A O 1
ATOM 2252 N N . THR A 1 283 ? -8.323 10.551 2.464 1.00 96.00 283 THR A N 1
ATOM 2253 C CA . THR A 1 283 ? -7.583 9.890 3.551 1.00 96.00 283 THR A CA 1
ATOM 2254 C C . THR A 1 283 ? -7.515 8.379 3.335 1.00 96.00 283 THR A C 1
ATOM 2256 O O . THR A 1 283 ? -6.431 7.799 3.369 1.00 96.00 283 THR A O 1
ATOM 2259 N N . TYR A 1 284 ? -8.649 7.748 3.011 1.00 97.00 284 TYR A N 1
ATOM 2260 C CA . TYR A 1 284 ? -8.673 6.324 2.680 1.00 97.00 284 TYR A CA 1
ATOM 2261 C C . TYR A 1 284 ? -7.823 6.002 1.452 1.00 97.00 284 TYR A C 1
ATOM 2263 O O . TYR A 1 284 ? -7.137 4.989 1.457 1.00 97.00 284 TYR A O 1
ATOM 2271 N N . ILE A 1 285 ? -7.873 6.815 0.394 1.00 95.50 285 ILE A N 1
ATOM 2272 C CA . ILE A 1 285 ? -7.087 6.581 -0.825 1.00 95.50 285 ILE A CA 1
ATOM 2273 C C . ILE A 1 285 ? -5.591 6.634 -0.525 1.00 95.50 285 ILE A C 1
ATOM 2275 O O . ILE A 1 285 ? -4.868 5.735 -0.951 1.00 95.50 285 ILE A O 1
ATOM 2279 N N . ASN A 1 286 ? -5.139 7.629 0.236 1.00 93.81 286 ASN A N 1
ATOM 2280 C CA . ASN A 1 286 ? -3.733 7.764 0.606 1.00 93.81 286 ASN A CA 1
ATOM 2281 C C . ASN A 1 286 ? -3.247 6.553 1.414 1.00 93.81 286 ASN A C 1
ATOM 2283 O O . ASN A 1 286 ? -2.247 5.926 1.058 1.00 93.81 286 ASN A O 1
ATOM 2287 N N . ASP A 1 287 ? -3.992 6.170 2.452 1.00 95.56 287 ASP A N 1
ATOM 2288 C CA . ASP A 1 287 ? -3.587 5.078 3.339 1.00 95.56 287 ASP A CA 1
ATOM 2289 C C . ASP A 1 287 ? -3.729 3.702 2.660 1.00 95.56 287 ASP A C 1
ATOM 2291 O O . ASP A 1 287 ? -2.853 2.844 2.794 1.00 95.56 287 ASP A O 1
ATOM 2295 N N . LEU A 1 288 ? -4.783 3.488 1.858 1.00 95.88 288 LEU A N 1
ATOM 2296 C CA . LEU A 1 288 ? -4.934 2.276 1.042 1.00 95.88 288 LEU A CA 1
ATOM 2297 C C . LEU A 1 288 ? -3.833 2.170 -0.013 1.00 95.88 288 LEU A C 1
ATOM 2299 O O . LEU A 1 288 ? -3.401 1.063 -0.317 1.00 95.88 288 LEU A O 1
ATOM 2303 N N . GLY A 1 289 ? -3.337 3.292 -0.537 1.00 92.62 289 GLY A N 1
ATOM 2304 C CA . GLY A 1 289 ? -2.231 3.325 -1.493 1.00 92.62 289 GLY A CA 1
ATOM 2305 C C . GLY A 1 289 ? -0.916 2.736 -0.975 1.00 92.62 289 GLY A C 1
ATOM 2306 O O . GLY A 1 289 ? -0.030 2.470 -1.789 1.00 92.62 289 GLY A O 1
ATOM 2307 N N . SER A 1 290 ? -0.812 2.507 0.339 1.00 90.88 290 SER A N 1
ATOM 2308 C CA . SER A 1 290 ? 0.327 1.869 1.012 1.00 90.88 290 SER A CA 1
ATOM 2309 C C . SER A 1 290 ? 0.098 0.384 1.332 1.00 90.88 290 SER A C 1
ATOM 2311 O O . SER A 1 290 ? 0.959 -0.266 1.925 1.00 90.88 290 SER A O 1
ATOM 2313 N N . VAL A 1 291 ? -1.059 -0.183 0.972 1.00 91.62 291 VAL A N 1
ATOM 2314 C CA . VAL A 1 291 ? -1.331 -1.613 1.162 1.00 91.62 291 VAL A CA 1
ATOM 2315 C C . VAL A 1 291 ? -0.565 -2.424 0.114 1.00 91.62 291 VAL A C 1
ATOM 2317 O O . VAL A 1 291 ? -0.643 -2.147 -1.080 1.00 91.62 291 VAL A O 1
ATOM 2320 N N . SER A 1 292 ? 0.155 -3.452 0.565 1.00 86.69 292 SER A N 1
ATOM 2321 C CA . SER A 1 292 ? 1.243 -4.101 -0.184 1.00 86.69 292 SER A CA 1
ATOM 2322 C C . SER A 1 292 ? 0.897 -4.664 -1.566 1.00 86.69 292 SER A C 1
ATOM 2324 O O . SER A 1 292 ? 1.781 -4.755 -2.410 1.00 86.69 292 SER A O 1
ATOM 2326 N N . ASP A 1 293 ? -0.351 -5.060 -1.823 1.00 91.94 293 ASP A N 1
ATOM 2327 C CA . ASP A 1 293 ? -0.771 -5.637 -3.109 1.00 91.94 293 ASP A CA 1
ATOM 2328 C C . ASP A 1 293 ? -1.559 -4.661 -4.002 1.00 91.94 293 ASP A C 1
ATOM 2330 O O . ASP A 1 293 ? -1.983 -5.041 -5.097 1.00 91.94 293 ASP A O 1
ATOM 2334 N N . ILE A 1 294 ? -1.747 -3.405 -3.577 1.00 93.81 294 ILE A N 1
ATOM 2335 C CA . ILE A 1 294 ? -2.461 -2.395 -4.371 1.00 93.81 294 ILE A CA 1
ATOM 2336 C C . ILE A 1 294 ? -1.707 -2.050 -5.652 1.00 93.81 294 ILE A C 1
ATOM 2338 O O . ILE A 1 294 ? -2.350 -1.952 -6.698 1.00 93.81 294 ILE A O 1
ATOM 2342 N N . ASP A 1 295 ? -0.378 -1.924 -5.596 1.00 90.75 295 ASP A N 1
ATOM 2343 C CA . ASP A 1 295 ? 0.440 -1.601 -6.771 1.00 90.75 295 ASP A CA 1
ATOM 2344 C C . ASP A 1 295 ? 0.251 -2.666 -7.867 1.00 90.75 295 ASP A C 1
ATOM 2346 O O . ASP A 1 295 ? -0.181 -2.357 -8.979 1.00 90.75 295 ASP A O 1
ATOM 2350 N N . SER A 1 296 ? 0.442 -3.947 -7.528 1.00 92.06 296 SER A N 1
ATOM 2351 C CA . SER A 1 296 ? 0.243 -5.047 -8.480 1.00 92.06 296 SER A CA 1
ATOM 2352 C C . SER A 1 296 ? -1.207 -5.166 -8.956 1.00 92.06 296 SER A C 1
ATOM 2354 O O . SER A 1 296 ? -1.446 -5.526 -10.107 1.00 92.06 296 SER A O 1
ATOM 2356 N N . ASN A 1 297 ? -2.199 -4.873 -8.108 1.00 94.94 297 ASN A N 1
ATOM 2357 C CA . ASN A 1 297 ? -3.605 -4.905 -8.516 1.00 94.94 297 ASN A CA 1
ATOM 2358 C C . ASN A 1 297 ? -3.952 -3.778 -9.500 1.00 94.94 297 ASN A C 1
ATOM 2360 O O . ASN A 1 297 ? -4.698 -4.028 -10.450 1.00 94.94 297 ASN A O 1
ATOM 2364 N N . ALA A 1 298 ? -3.393 -2.578 -9.315 1.00 96.56 298 ALA A N 1
ATOM 2365 C CA . ALA A 1 298 ? -3.522 -1.480 -10.268 1.00 96.56 298 ALA A CA 1
ATOM 2366 C C . ALA A 1 298 ? -2.894 -1.855 -11.621 1.00 96.56 298 ALA A C 1
ATOM 2368 O O . ALA A 1 298 ? -3.529 -1.695 -12.665 1.00 96.56 298 ALA A O 1
ATOM 2369 N N . GLU A 1 299 ? -1.696 -2.446 -11.609 1.00 94.69 299 GLU A N 1
ATOM 2370 C CA . GLU A 1 299 ? -1.036 -2.933 -12.824 1.00 94.69 299 GLU A CA 1
ATOM 2371 C C . GLU A 1 299 ? -1.871 -3.988 -13.554 1.00 94.69 299 GLU A C 1
ATOM 2373 O O . GLU A 1 299 ? -2.159 -3.837 -14.742 1.00 94.69 299 GLU A O 1
ATOM 2378 N N . ILE A 1 300 ? -2.337 -5.022 -12.841 1.00 95.44 300 ILE A N 1
ATOM 2379 C CA . ILE A 1 300 ? -3.212 -6.063 -13.403 1.00 95.44 300 ILE A CA 1
ATOM 2380 C C . ILE A 1 300 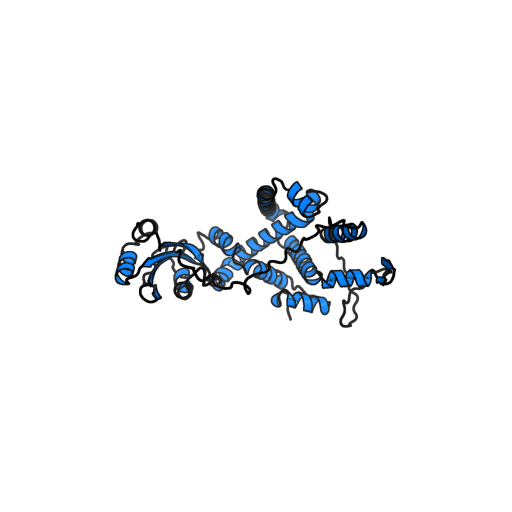? -4.468 -5.440 -14.017 1.00 95.44 300 ILE A C 1
ATOM 2382 O O . ILE A 1 300 ? -4.877 -5.841 -15.108 1.00 95.44 300 ILE A O 1
ATOM 2386 N N . PHE A 1 301 ? -5.091 -4.478 -13.331 1.00 96.62 301 PHE A N 1
ATOM 2387 C CA . PHE A 1 301 ? -6.296 -3.811 -13.815 1.00 96.62 301 PHE A CA 1
ATOM 2388 C C . PHE A 1 301 ? -6.060 -3.158 -15.180 1.00 96.62 301 PHE A C 1
ATOM 2390 O O . PHE A 1 301 ? -6.802 -3.439 -16.125 1.00 96.62 301 PHE A O 1
ATOM 2397 N N . TYR A 1 302 ? -5.013 -2.343 -15.320 1.00 97.00 302 TYR A N 1
ATOM 2398 C CA . TYR A 1 302 ? -4.771 -1.658 -16.586 1.00 97.00 302 TYR A CA 1
ATOM 2399 C C . TYR A 1 302 ? -4.215 -2.581 -17.676 1.00 97.00 302 TYR A C 1
ATOM 2401 O O . TYR A 1 302 ? -4.648 -2.468 -18.822 1.00 97.00 302 TYR A O 1
ATOM 2409 N N . LEU A 1 303 ? -3.333 -3.534 -17.354 1.00 95.31 303 LEU A N 1
ATOM 2410 C CA . LEU A 1 303 ? -2.866 -4.527 -18.332 1.00 95.31 303 LEU A CA 1
ATOM 2411 C C . LEU A 1 303 ? -4.050 -5.300 -18.933 1.00 95.31 303 LEU A C 1
ATOM 2413 O O . LEU A 1 303 ? -4.115 -5.492 -20.149 1.00 95.31 303 LEU A O 1
ATOM 2417 N N . LYS A 1 304 ? -5.043 -5.662 -18.109 1.00 94.81 304 LYS A N 1
ATOM 2418 C CA . LYS A 1 304 ? -6.288 -6.288 -18.576 1.00 94.81 304 LYS A CA 1
ATOM 2419 C C . LYS A 1 304 ? -7.166 -5.333 -19.378 1.00 94.81 304 LYS A C 1
ATOM 2421 O O . LYS A 1 304 ? -7.626 -5.722 -20.451 1.00 94.81 304 LYS A O 1
ATOM 2426 N N . LYS A 1 305 ? -7.361 -4.091 -18.912 1.00 95.00 305 LYS A N 1
ATOM 2427 C CA . LYS A 1 305 ? -8.115 -3.042 -19.630 1.00 95.00 305 LYS A CA 1
ATOM 2428 C C . LYS A 1 305 ? -7.596 -2.855 -21.061 1.00 95.00 305 LYS A C 1
ATOM 2430 O O . LYS A 1 305 ? -8.390 -2.703 -21.986 1.00 95.00 305 LYS A O 1
ATOM 2435 N N . TYR A 1 306 ? -6.278 -2.930 -21.244 1.00 94.44 306 TYR A N 1
ATOM 2436 C CA . TYR A 1 306 ? -5.602 -2.767 -22.533 1.00 94.44 306 TYR A CA 1
ATOM 2437 C C . TYR A 1 306 ? -5.282 -4.073 -23.267 1.00 94.44 306 TYR A C 1
ATOM 2439 O O . TYR A 1 306 ? -4.613 -4.033 -24.297 1.00 94.44 306 TYR A O 1
ATOM 2447 N N . LYS A 1 307 ? -5.792 -5.218 -22.791 1.00 91.56 307 LYS A N 1
ATOM 2448 C CA . LYS A 1 307 ? -5.629 -6.533 -23.435 1.00 91.56 307 LYS A CA 1
ATOM 2449 C C . LYS A 1 307 ? -4.158 -6.893 -23.700 1.00 91.56 307 LYS A C 1
ATOM 2451 O O . LYS A 1 307 ? -3.818 -7.410 -24.767 1.00 91.56 307 LYS A O 1
ATOM 2456 N N . PHE A 1 308 ? -3.285 -6.616 -22.730 1.00 92.12 308 PHE A N 1
ATOM 2457 C CA . PHE A 1 308 ? -1.863 -6.943 -22.815 1.00 92.12 308 PHE A CA 1
ATOM 2458 C C . PHE A 1 308 ? -1.660 -8.426 -23.162 1.00 92.12 308 PHE A C 1
ATOM 2460 O O . PHE A 1 308 ? -2.162 -9.315 -22.474 1.00 92.12 308 PHE A O 1
ATOM 2467 N N . THR A 1 309 ? -0.942 -8.677 -24.258 1.00 85.88 309 THR A N 1
ATOM 2468 C CA . THR A 1 309 ? -0.712 -10.014 -24.814 1.00 85.88 309 THR A CA 1
ATOM 2469 C C . THR A 1 309 ? 0.755 -10.155 -25.191 1.00 85.88 309 THR A C 1
ATOM 2471 O O . THR A 1 309 ? 1.332 -9.258 -25.802 1.00 85.88 309 THR A O 1
ATOM 2474 N N . VAL A 1 310 ? 1.349 -11.297 -24.844 1.00 86.31 310 VAL A N 1
ATOM 2475 C CA . VAL A 1 310 ? 2.749 -11.618 -25.145 1.00 86.31 310 VAL A CA 1
ATOM 2476 C C . VAL A 1 310 ? 2.786 -12.840 -26.051 1.00 86.31 310 VAL A C 1
ATOM 2478 O O . VAL A 1 310 ? 2.298 -13.908 -25.678 1.00 86.31 310 VAL A O 1
ATOM 2481 N N . TYR A 1 311 ? 3.343 -12.663 -27.248 1.00 84.38 311 TYR A N 1
ATOM 2482 C CA . TYR A 1 311 ? 3.402 -13.700 -28.282 1.00 84.38 311 TYR A CA 1
ATOM 2483 C C . TYR A 1 311 ? 4.639 -14.595 -28.165 1.00 84.38 311 TYR A C 1
ATOM 2485 O O . TYR A 1 311 ? 4.591 -15.764 -28.546 1.00 84.38 311 TYR A O 1
ATOM 2493 N N . ASP A 1 312 ? 5.736 -14.071 -27.615 1.00 86.06 312 ASP A N 1
ATOM 2494 C CA . ASP A 1 312 ? 6.930 -14.860 -27.328 1.00 86.06 312 ASP A CA 1
ATOM 2495 C C . ASP A 1 312 ? 6.651 -15.818 -26.161 1.00 86.06 312 ASP A C 1
ATOM 2497 O O . ASP A 1 312 ? 6.294 -15.395 -25.060 1.00 86.06 312 ASP A O 1
ATOM 2501 N N . LYS A 1 313 ? 6.781 -17.126 -26.404 1.00 86.44 313 LYS A N 1
ATOM 2502 C CA . LYS A 1 313 ? 6.419 -18.159 -25.423 1.00 86.44 313 LYS A CA 1
ATOM 2503 C C . LYS A 1 313 ? 7.310 -18.135 -24.184 1.00 86.44 313 LYS A C 1
ATOM 2505 O O . LYS A 1 313 ? 6.797 -18.351 -23.083 1.00 86.44 313 LYS A O 1
ATOM 2510 N N . LYS A 1 314 ? 8.611 -17.879 -24.352 1.00 86.38 314 LYS A N 1
ATOM 2511 C CA . LYS A 1 314 ? 9.573 -17.849 -23.248 1.00 86.38 314 LYS A CA 1
ATOM 2512 C C . LYS A 1 314 ? 9.319 -16.623 -22.374 1.00 86.38 314 LYS A C 1
ATOM 2514 O O . LYS A 1 314 ? 9.076 -16.788 -21.179 1.00 86.38 314 LYS A O 1
ATOM 2519 N N . LEU A 1 315 ? 9.180 -15.437 -22.976 1.00 87.00 315 LEU A N 1
ATOM 2520 C CA . LEU A 1 315 ? 8.788 -14.223 -22.245 1.00 87.00 315 LEU A CA 1
ATOM 2521 C C . LEU A 1 315 ? 7.412 -14.368 -21.587 1.00 87.00 315 LEU A C 1
ATOM 2523 O O . LEU A 1 315 ? 7.241 -13.975 -20.437 1.00 87.00 315 LEU A O 1
ATOM 2527 N N . LYS A 1 316 ? 6.422 -14.971 -22.263 1.00 88.19 316 LYS A N 1
ATOM 2528 C CA . LYS A 1 316 ? 5.093 -15.223 -21.675 1.00 88.19 316 LYS A CA 1
ATOM 2529 C C . LYS A 1 316 ? 5.205 -16.090 -20.416 1.00 88.19 316 LYS A C 1
ATOM 2531 O O . LYS A 1 316 ? 4.536 -15.805 -19.423 1.00 88.19 316 LYS A O 1
ATOM 2536 N N . LYS A 1 317 ? 6.044 -17.133 -20.436 1.00 89.88 317 LYS A N 1
ATOM 2537 C CA . LYS A 1 317 ? 6.303 -18.002 -19.276 1.00 89.88 317 LYS A CA 1
ATOM 2538 C C . LYS A 1 317 ? 7.003 -17.243 -18.144 1.00 89.88 317 LYS A C 1
ATOM 2540 O O . LYS A 1 317 ? 6.575 -17.358 -16.999 1.00 89.88 317 LYS A O 1
ATOM 2545 N N . GLU A 1 318 ? 8.026 -16.453 -18.454 1.00 89.25 318 GLU A N 1
ATOM 2546 C CA . GLU A 1 318 ? 8.777 -15.659 -17.471 1.00 89.25 318 GLU A CA 1
ATOM 2547 C C . GLU A 1 318 ? 7.915 -14.562 -16.830 1.00 89.25 318 GLU A C 1
ATOM 2549 O O . GLU A 1 318 ? 7.907 -14.411 -15.611 1.00 89.25 318 GLU A O 1
ATOM 2554 N N . ILE A 1 319 ? 7.083 -13.864 -17.608 1.00 89.12 319 ILE A N 1
ATOM 2555 C CA . ILE A 1 319 ? 6.140 -12.864 -17.080 1.00 89.12 319 ILE A CA 1
ATOM 2556 C C . ILE A 1 319 ? 5.110 -13.516 -16.149 1.00 89.12 319 ILE A C 1
ATOM 2558 O O . ILE A 1 319 ? 4.786 -12.963 -15.098 1.00 89.12 319 ILE A O 1
ATOM 2562 N N . LYS A 1 320 ? 4.628 -14.723 -16.473 1.00 90.69 320 LYS A N 1
ATOM 2563 C CA . LYS A 1 320 ? 3.757 -15.483 -15.561 1.00 90.69 320 LYS A CA 1
ATOM 2564 C C . LYS A 1 320 ? 4.459 -15.873 -14.257 1.00 90.69 320 LYS A C 1
ATOM 2566 O O . LYS A 1 320 ? 3.773 -16.024 -13.246 1.00 90.69 320 LYS A O 1
ATOM 2571 N N . ALA A 1 321 ? 5.781 -16.049 -14.267 1.00 89.75 321 ALA A N 1
ATOM 2572 C CA . ALA A 1 321 ? 6.555 -16.314 -13.057 1.00 89.75 321 ALA A CA 1
ATOM 2573 C C . ALA A 1 321 ? 6.669 -15.068 -12.161 1.00 89.75 321 ALA A C 1
ATOM 2575 O O . ALA A 1 321 ? 6.643 -15.218 -10.943 1.00 89.75 321 ALA A O 1
ATOM 2576 N N . ILE A 1 322 ? 6.703 -13.862 -12.746 1.00 88.19 322 ILE A N 1
ATOM 2577 C CA . ILE A 1 322 ? 6.595 -12.594 -12.001 1.00 88.19 322 ILE A CA 1
ATOM 2578 C C . ILE A 1 322 ? 5.204 -12.486 -11.368 1.00 88.19 322 ILE A C 1
ATOM 2580 O O . ILE A 1 322 ? 5.062 -12.376 -10.152 1.00 88.19 322 ILE A O 1
ATOM 2584 N N . ASN A 1 323 ? 4.156 -12.541 -12.194 1.00 90.25 323 ASN A N 1
ATOM 2585 C CA . ASN A 1 323 ? 2.777 -12.537 -11.729 1.00 90.25 323 ASN A CA 1
ATOM 2586 C C . ASN A 1 323 ? 1.865 -13.206 -12.757 1.00 90.25 323 ASN A C 1
ATOM 2588 O O . ASN A 1 323 ? 1.598 -12.670 -13.835 1.00 90.25 323 ASN A O 1
ATOM 2592 N N . LYS A 1 324 ? 1.306 -14.364 -12.389 1.00 93.00 324 LYS A N 1
ATOM 2593 C CA . LYS A 1 324 ? 0.408 -15.144 -13.255 1.00 93.00 324 LYS A CA 1
ATOM 2594 C C . LYS A 1 324 ? -0.781 -14.332 -13.782 1.00 93.00 324 LYS A C 1
ATOM 2596 O O . LYS A 1 324 ? -1.296 -14.657 -14.841 1.00 93.00 324 LYS A O 1
ATOM 2601 N N . LYS A 1 325 ? -1.212 -13.285 -13.066 1.00 93.81 325 LYS A N 1
ATOM 2602 C CA . LYS A 1 325 ? -2.377 -12.461 -13.424 1.00 93.81 325 LYS A CA 1
ATOM 2603 C C . LYS A 1 325 ? -2.087 -11.364 -14.455 1.00 93.81 325 LYS A C 1
ATOM 2605 O O . LYS A 1 325 ? -3.044 -10.726 -14.892 1.00 93.81 325 LYS A O 1
ATOM 2610 N N . TYR A 1 326 ? -0.825 -11.123 -14.825 1.00 90.19 326 TYR A N 1
ATOM 2611 C CA . TYR A 1 326 ? -0.476 -10.143 -15.866 1.00 90.19 326 TYR A CA 1
ATOM 2612 C C . TYR A 1 326 ? -0.854 -10.604 -17.270 1.00 90.19 326 TYR A C 1
ATOM 2614 O O . TYR A 1 326 ? -1.096 -9.776 -18.141 1.00 90.19 326 TYR A O 1
ATOM 2622 N N . ILE A 1 327 ? -0.917 -11.914 -17.491 1.00 87.94 327 ILE A N 1
ATOM 2623 C CA . ILE A 1 327 ? -1.236 -12.507 -18.784 1.00 87.94 327 ILE A CA 1
ATOM 2624 C C . ILE A 1 327 ? -2.634 -13.112 -18.706 1.00 87.94 327 ILE A C 1
ATOM 2626 O O . ILE A 1 327 ? -2.921 -13.881 -17.790 1.00 87.94 327 ILE A O 1
ATOM 2630 N N . ASN A 1 328 ? -3.490 -12.778 -19.671 1.00 76.19 328 ASN A N 1
ATOM 2631 C CA . ASN A 1 328 ? -4.745 -13.497 -19.869 1.00 76.19 328 ASN A CA 1
ATOM 2632 C C . ASN A 1 328 ? -4.442 -14.826 -20.577 1.00 76.19 328 ASN A C 1
ATOM 2634 O O . ASN A 1 328 ? -3.631 -14.859 -21.511 1.00 76.19 328 ASN A O 1
ATOM 2638 N N . ASP A 1 329 ? -5.039 -15.908 -20.084 1.00 65.25 329 ASP A N 1
ATOM 2639 C CA . ASP A 1 329 ? -4.915 -17.238 -20.685 1.00 65.25 329 ASP A CA 1
ATOM 2640 C C . ASP A 1 329 ? -5.779 -17.395 -21.933 1.00 65.25 329 ASP A C 1
ATOM 2642 O O . ASP A 1 329 ? -6.920 -16.873 -21.928 1.00 65.25 329 ASP A O 1
#

Sequence (329 aa):
MAEKKESVDTTQFRRIHKVEVKKKRFTLSKKSIAMIVVIVLIIAGCLTGYIITKNSDGYATKVSGNKDVITGDVTVSKQGYFEYLLDQSGAQKTVDNAYNAITNKELPSKTYQSQIDEEVKKLEDSYKSYMGSVESYATSLGYKDVKTFREEFVTPTAKKTVLKNKYLKEQYNTILKNYTPAYIKTITVEKESIALKLIKQATSQEAFDKLMKDSAYSSNANDYKLVTSKTDTTTLNKRIKNNLSKFSSMKNDGVYPTVIKQSTKKYVVVYVYNTDKNKNKDTYINDLGSVSDIDSNAEIFYLKKYKFTVYDKKLKKEIKAINKKYIND

Secondary structure (DSSP, 8-state):
----PPPP--TTS----------------HHHHHHHHHHHGGGS-----------SSS-S---TT--EEE-SSS-EEHHHHHHHHIIIIIHHHHHHHHHHHHHHHHS-HHHHHHHHHHHHHHHHHHHHHHHSSHHHHHHHTT-S-HHHHIIIIIHHHHHHHHHHHHHHHHSHHHHHHHH--EEEEEEEES-HHHHHHHHHH--SHHHHHHHHHSTTTGGGEEEEEEE-TTS-TTTS-HHHHTTHHHHHH-SSSEE-SS-EEEETTEEEEEEEE---TTTTHHHHHHHHTTSTTHHHHHHHHHHHHTT-----HHHHHHHHHH-GGGS--